Protein AF-A0A9D7AK01-F1 (afdb_monomer)

Nearest PDB structures (foldseek):
  7ya8-assembly1_A  TM=6.274E-01  e=3.536E-03  Shigella flexneri 5a str. M90T
  4nkh-assembly2_B  TM=5.832E-01  e=1.891E-03  Salmonella enterica subsp. enterica serovar Typhimurium str. 14028S
  4ow2-assembly1_A  TM=5.831E-01  e=3.893E-03  Yersinia enterocolitica subsp. enterocolitica WA-314
  6lol-assembly1_A  TM=5.266E-01  e=1.636E-03  Shigella flexneri 2002017
  7ya7-assembly2_B  TM=5.179E-01  e=3.211E-03  Shigella flexneri 5a str. M90T

Foldseek 3Di:
DVVVVCVCVVVVFDWDQDPVRAIEGCEEAACALHQDAADDANYEYLEEYACHNYAHAAHHQNYHHLEEYHCHNYAHAAHHQNYYHNEEYHCALYQHAAYHLPDEHNYEYHCHNYAHAAYHLPYEHLYEYACALYAHAAYHLQYEHNAEYACHNYAHAAYHLNYEHLYEYHCALYAHADYRQQDAHNFEYACHNYNHQEDHQNYHHQFAYHYPCPRHQQKFWDALFAPVRWIWMWGCHVNAIWIGTGTDTGHLVVVLVVLVVPDDDPRSVSNSVRNVVRVVVSCVSVVPD

Solvent-accessible surface area (backbone atoms only — not comparable to full-atom values): 13931 Å² total; per-residue (Å²): 91,71,71,56,57,48,50,35,61,77,68,69,52,64,67,47,77,46,96,88,62,33,35,40,28,68,47,63,47,82,44,55,62,36,93,55,49,62,71,54,60,47,34,34,30,49,19,33,38,33,39,29,52,13,68,29,46,61,66,41,56,58,35,36,27,48,19,33,42,36,40,33,61,25,61,32,44,58,65,38,63,62,41,41,34,49,20,31,41,38,38,38,58,17,65,31,43,58,66,34,62,69,38,47,32,52,20,31,40,35,38,31,55,17,63,31,43,57,64,33,62,67,34,42,30,49,22,35,41,36,36,35,52,16,61,30,44,56,62,34,59,63,34,41,31,51,24,33,41,36,38,33,58,22,61,31,42,56,65,38,68,61,42,41,32,47,26,32,43,37,39,37,55,15,63,29,46,58,68,39,51,64,33,43,28,51,19,29,40,34,45,31,67,35,60,47,39,54,73,42,50,53,58,40,48,58,16,29,72,42,68,58,58,92,59,23,73,46,40,30,66,42,70,62,41,46,94,80,49,36,53,39,36,22,36,56,34,70,96,38,61,34,35,32,46,64,65,38,51,40,39,62,68,59,48,48,52,56,37,57,76,77,40,63,69,74,54,27,52,45,45,46,50,50,49,52,50,16,45,54,52,38,31,63,76,68,71,60,130

Structure (mmCIF, N/CA/C/O backbone):
data_AF-A0A9D7AK01-F1
#
_entry.id   AF-A0A9D7AK01-F1
#
loop_
_atom_site.group_PDB
_atom_site.id
_atom_site.type_symbol
_atom_site.label_atom_id
_atom_site.label_alt_id
_atom_site.label_comp_id
_atom_site.label_asym_id
_atom_site.label_entity_id
_atom_site.label_seq_id
_atom_site.pdbx_PDB_ins_code
_atom_site.Cartn_x
_atom_site.Cartn_y
_atom_site.Cartn_z
_atom_site.occupancy
_atom_site.B_iso_or_equiv
_atom_site.auth_seq_id
_atom_site.auth_comp_id
_atom_site.auth_asym_id
_atom_site.auth_atom_id
_atom_site.pdbx_PDB_model_num
ATOM 1 N N . MET A 1 1 ? 17.150 -2.995 -33.601 1.00 71.75 1 MET A N 1
ATOM 2 C CA . MET A 1 1 ? 18.555 -2.573 -33.392 1.00 71.75 1 MET A CA 1
ATOM 3 C C . MET A 1 1 ? 18.916 -1.254 -34.090 1.00 71.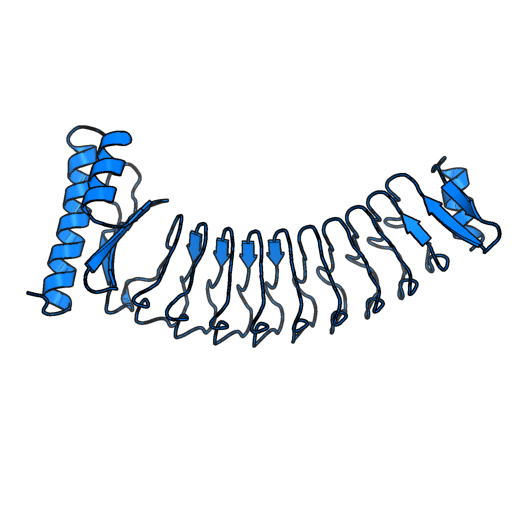75 1 MET A C 1
ATOM 5 O O . MET A 1 1 ? 19.028 -0.274 -33.376 1.00 71.75 1 MET A O 1
ATOM 9 N N . LYS A 1 2 ? 19.005 -1.148 -35.434 1.00 83.44 2 LYS A N 1
ATOM 10 C CA . LYS A 1 2 ? 19.438 0.110 -36.110 1.00 83.44 2 LYS A CA 1
ATOM 11 C C . LYS A 1 2 ? 18.681 1.375 -35.670 1.00 83.44 2 LYS A C 1
ATOM 13 O O . LYS A 1 2 ? 19.317 2.344 -35.292 1.00 83.44 2 LYS A O 1
ATOM 18 N N . LYS A 1 3 ? 17.340 1.341 -35.653 1.00 89.06 3 LYS A N 1
ATOM 19 C CA . LYS A 1 3 ? 16.511 2.483 -35.212 1.00 89.06 3 LYS A CA 1
ATOM 20 C C . LYS A 1 3 ? 16.801 2.922 -33.769 1.00 89.06 3 LYS A C 1
ATOM 22 O O . LYS A 1 3 ? 16.814 4.110 -33.494 1.00 89.06 3 LYS A O 1
ATOM 27 N N . PHE A 1 4 ? 17.043 1.964 -32.873 1.00 94.50 4 PHE A N 1
ATOM 28 C CA . PHE A 1 4 ? 17.330 2.236 -31.465 1.00 94.50 4 PHE A CA 1
ATOM 29 C C . PHE A 1 4 ? 18.692 2.916 -31.303 1.00 94.50 4 PHE A C 1
ATOM 31 O O . PHE A 1 4 ? 18.783 3.974 -30.699 1.00 94.50 4 PHE A O 1
ATOM 38 N N . THR A 1 5 ? 19.745 2.366 -31.914 1.00 93.31 5 THR A N 1
ATOM 39 C CA . THR A 1 5 ? 21.083 2.969 -31.845 1.00 93.31 5 THR A CA 1
ATOM 40 C C . THR A 1 5 ? 21.128 4.346 -32.512 1.00 93.31 5 THR A C 1
ATOM 42 O O . THR A 1 5 ? 21.751 5.254 -31.972 1.00 93.31 5 THR A O 1
ATOM 45 N N . SER A 1 6 ? 20.430 4.535 -33.641 1.00 94.75 6 SER A N 1
ATOM 46 C CA . SER A 1 6 ? 20.268 5.858 -34.260 1.00 94.75 6 SER A CA 1
ATOM 47 C C . SER A 1 6 ? 19.636 6.857 -33.294 1.00 94.75 6 SER A C 1
ATOM 49 O O . SER A 1 6 ? 20.183 7.939 -33.129 1.00 94.75 6 SER A O 1
ATOM 51 N N . TYR A 1 7 ? 18.565 6.470 -32.590 1.00 96.12 7 TYR A N 1
ATOM 52 C CA . TYR A 1 7 ? 17.934 7.323 -31.583 1.00 96.12 7 TYR A CA 1
ATOM 53 C C . TYR A 1 7 ? 18.913 7.747 -30.481 1.00 96.12 7 TYR A C 1
ATOM 55 O O . TYR A 1 7 ? 18.960 8.926 -30.135 1.00 96.12 7 TYR A O 1
ATOM 63 N N . LEU A 1 8 ? 19.721 6.811 -29.963 1.00 96.94 8 LEU A N 1
ATOM 64 C CA . LEU A 1 8 ? 20.724 7.128 -28.942 1.00 96.94 8 LEU A CA 1
ATOM 65 C C . LEU A 1 8 ? 21.733 8.171 -29.440 1.00 96.94 8 LEU A C 1
ATOM 67 O O . LEU A 1 8 ? 22.008 9.142 -28.741 1.00 96.94 8 LEU A O 1
ATOM 71 N N . ILE A 1 9 ? 22.257 7.992 -30.656 1.00 96.31 9 ILE A N 1
ATOM 72 C CA . ILE A 1 9 ? 23.250 8.896 -31.255 1.00 96.31 9 ILE A CA 1
ATOM 73 C C . ILE A 1 9 ? 22.638 10.271 -31.551 1.00 96.31 9 ILE A C 1
ATOM 75 O O . ILE A 1 9 ? 23.227 11.292 -31.203 1.00 96.31 9 ILE A O 1
ATOM 79 N N . GLU A 1 10 ? 21.459 10.306 -32.174 1.00 96.44 10 GLU A N 1
ATOM 80 C CA . GLU A 1 10 ? 20.768 11.539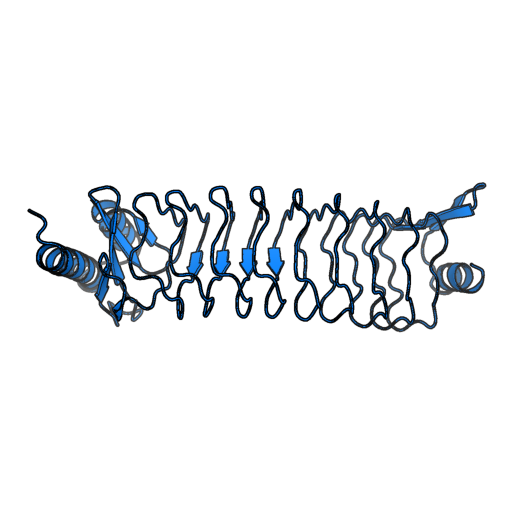 -32.577 1.00 96.44 10 GLU A CA 1
ATOM 81 C C . GLU A 1 10 ? 20.396 12.421 -31.381 1.00 96.44 10 GLU A C 1
ATOM 83 O O . GLU A 1 10 ? 20.419 13.645 -31.493 1.00 96.44 10 GLU A O 1
ATOM 88 N N . ASN A 1 11 ? 20.105 11.811 -30.230 1.00 96.50 11 ASN A N 1
ATOM 89 C CA . ASN A 1 11 ? 19.752 12.521 -29.000 1.00 96.50 11 ASN A CA 1
ATOM 90 C C . ASN A 1 11 ? 20.943 12.715 -28.048 1.00 96.50 11 ASN A C 1
ATOM 92 O O . ASN A 1 11 ? 20.752 13.170 -26.922 1.00 96.50 11 ASN A O 1
ATOM 96 N N . GLY A 1 12 ? 22.168 12.377 -28.471 1.00 96.38 12 GLY A N 1
ATOM 97 C CA . GLY A 1 12 ? 23.372 12.555 -27.653 1.00 96.38 12 GLY A CA 1
ATOM 98 C C . GLY A 1 12 ? 23.354 11.753 -26.348 1.00 96.38 12 GLY A C 1
ATOM 99 O O . GLY A 1 12 ? 23.932 12.187 -25.354 1.00 96.38 12 GLY A O 1
ATOM 100 N N . ILE A 1 13 ? 22.673 10.605 -26.336 1.00 97.44 13 ILE A N 1
ATOM 101 C CA . ILE A 1 13 ? 22.559 9.745 -25.158 1.00 97.44 13 ILE A CA 1
ATOM 102 C C . ILE A 1 13 ? 23.877 8.991 -24.987 1.00 97.44 13 ILE A C 1
ATOM 104 O O . ILE A 1 13 ? 24.314 8.278 -25.892 1.00 97.44 13 ILE A O 1
ATOM 108 N N . GLU A 1 14 ? 24.511 9.134 -23.826 1.00 96.94 14 GLU A N 1
ATOM 109 C CA . GLU A 1 14 ? 25.746 8.423 -23.498 1.00 96.94 14 GLU A CA 1
ATOM 110 C C . GLU A 1 14 ? 25.487 6.911 -23.415 1.00 96.94 14 GLU A C 1
ATOM 112 O O . GLU A 1 14 ? 24.641 6.449 -22.646 1.00 96.94 14 GLU A O 1
ATOM 117 N N . HIS A 1 15 ? 26.204 6.133 -24.231 1.00 97.31 15 HIS A N 1
ATOM 118 C CA . HIS A 1 15 ? 26.036 4.685 -24.291 1.00 97.31 15 HIS A CA 1
ATOM 119 C C . HIS A 1 15 ? 27.311 3.955 -24.723 1.00 97.31 15 HIS A C 1
ATOM 121 O O . HIS A 1 15 ? 28.173 4.510 -25.406 1.00 97.31 15 HIS A O 1
ATOM 127 N N . ILE A 1 16 ? 27.396 2.676 -24.362 1.00 97.38 16 ILE A N 1
ATOM 128 C CA . ILE A 1 16 ? 28.444 1.741 -24.778 1.00 97.38 16 ILE A CA 1
ATOM 129 C C . ILE A 1 16 ? 27.781 0.588 -25.528 1.00 97.38 16 ILE A C 1
ATOM 131 O O . ILE A 1 16 ? 26.787 0.031 -25.064 1.00 97.38 16 ILE A O 1
ATOM 135 N N . ILE A 1 17 ? 28.342 0.223 -26.682 1.00 95.56 17 ILE A N 1
ATOM 136 C CA . ILE A 1 17 ? 27.979 -0.994 -27.414 1.00 95.56 17 ILE A CA 1
ATOM 137 C C . ILE A 1 17 ? 29.143 -1.970 -27.27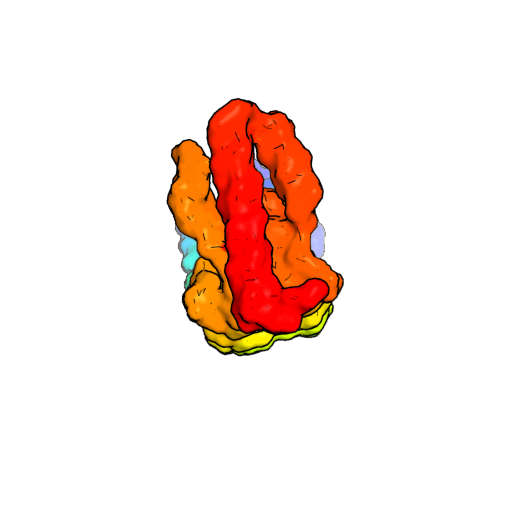3 1.00 95.56 17 ILE A C 1
ATOM 139 O O . ILE A 1 17 ? 30.240 -1.722 -27.782 1.00 95.56 17 ILE A O 1
ATOM 143 N N . ASN A 1 18 ? 28.910 -3.068 -26.566 1.00 94.81 18 ASN A N 1
ATOM 144 C CA . ASN A 1 18 ? 29.920 -4.090 -26.333 1.00 94.81 18 ASN A CA 1
ATOM 145 C C . ASN A 1 18 ? 30.079 -5.013 -27.547 1.00 94.81 18 ASN A C 1
ATOM 147 O O . ASN A 1 18 ? 29.230 -5.081 -28.437 1.00 94.81 18 ASN A O 1
ATOM 151 N N . LYS A 1 19 ? 31.186 -5.766 -27.581 1.00 94.00 19 LYS A N 1
ATOM 152 C CA . LYS A 1 19 ? 31.474 -6.713 -28.675 1.00 94.00 19 LYS A CA 1
ATOM 153 C C . LYS A 1 19 ? 30.444 -7.839 -28.791 1.00 94.00 19 LYS A C 1
ATOM 155 O O . LYS A 1 19 ? 30.276 -8.379 -29.878 1.00 94.00 19 LYS A O 1
ATOM 160 N N . ASP A 1 20 ? 29.789 -8.188 -27.688 1.00 91.94 20 ASP A N 1
ATOM 161 C CA . ASP A 1 20 ? 28.708 -9.177 -27.637 1.00 91.94 20 ASP A CA 1
ATOM 162 C C . ASP A 1 20 ? 27.344 -8.605 -28.070 1.00 91.94 20 ASP A C 1
ATOM 164 O O . ASP A 1 20 ? 26.355 -9.331 -28.105 1.00 91.94 20 ASP A O 1
ATOM 168 N N . GLY A 1 21 ? 27.288 -7.317 -28.426 1.00 90.31 21 GLY A N 1
ATOM 169 C CA . GLY A 1 21 ? 26.075 -6.625 -28.846 1.00 90.31 21 GLY A CA 1
ATOM 170 C C . GLY A 1 21 ? 25.239 -6.053 -27.701 1.00 90.31 21 GLY A C 1
ATOM 171 O O . GLY A 1 21 ? 24.257 -5.369 -27.992 1.00 90.31 21 GLY A O 1
ATOM 172 N N . SER A 1 22 ? 25.616 -6.272 -26.434 1.00 93.56 22 SER A N 1
ATOM 173 C CA . SER A 1 22 ? 24.937 -5.638 -25.297 1.00 93.56 22 SER A CA 1
ATOM 174 C C . SER A 1 22 ? 25.108 -4.119 -25.336 1.00 93.56 22 SER A C 1
ATOM 176 O O . SER A 1 22 ? 26.155 -3.598 -25.744 1.00 93.56 22 SER A O 1
ATOM 178 N N . ILE A 1 23 ? 24.058 -3.403 -24.930 1.00 96.06 23 ILE A N 1
ATOM 179 C CA . ILE A 1 23 ? 24.030 -1.939 -24.932 1.00 96.06 23 ILE A CA 1
ATOM 180 C C . ILE A 1 23 ? 23.848 -1.453 -23.502 1.00 96.06 23 ILE A C 1
ATOM 182 O O . ILE A 1 23 ? 22.905 -1.847 -22.820 1.00 96.06 23 ILE A O 1
ATOM 186 N N . GLN A 1 24 ? 24.745 -0.576 -23.065 1.00 97.62 24 GLN A N 1
ATOM 187 C CA . GLN A 1 24 ? 24.708 0.038 -21.742 1.00 97.62 24 GLN A CA 1
ATOM 188 C C . GLN A 1 24 ? 24.463 1.535 -21.886 1.00 97.62 24 GLN A C 1
ATOM 190 O O . GLN A 1 24 ? 25.223 2.212 -22.574 1.00 97.62 24 GLN A O 1
ATOM 195 N N . VAL A 1 25 ? 23.426 2.046 -21.231 1.00 98.12 25 VAL A N 1
ATOM 196 C CA . VAL A 1 25 ? 23.153 3.480 -21.073 1.00 98.12 25 VAL A CA 1
ATOM 197 C C . VAL A 1 25 ? 23.450 3.839 -19.620 1.00 98.12 25 VAL A C 1
ATOM 199 O O . VAL A 1 25 ? 22.839 3.274 -18.719 1.00 98.12 25 VAL A O 1
ATOM 202 N N . SER A 1 26 ? 24.402 4.742 -19.374 1.00 95.31 26 SER A N 1
ATOM 203 C CA . SER A 1 26 ? 24.846 5.110 -18.015 1.00 95.31 26 SER A CA 1
ATOM 204 C C . SER A 1 26 ? 23.758 5.849 -17.225 1.00 95.31 26 SER A C 1
ATOM 206 O O . SER A 1 26 ? 23.586 5.624 -16.028 1.00 95.31 26 SER A O 1
ATOM 208 N N . GLY A 1 27 ? 23.020 6.728 -17.905 1.00 96.94 27 GLY A N 1
ATOM 209 C CA . GLY A 1 27 ? 21.966 7.562 -17.335 1.00 96.94 27 GLY A CA 1
ATOM 210 C C . GLY A 1 27 ? 20.553 7.012 -17.533 1.00 96.94 27 GLY A C 1
ATOM 211 O O . GLY A 1 27 ? 20.336 5.818 -17.734 1.00 96.94 27 GLY A O 1
ATOM 212 N N . SER A 1 28 ? 19.574 7.915 -17.463 1.00 98.38 28 SER A N 1
ATOM 213 C CA . SER A 1 28 ? 18.177 7.595 -17.779 1.00 98.38 28 SER A CA 1
ATOM 214 C C . SER A 1 28 ? 17.939 7.625 -19.289 1.00 98.38 28 SER A C 1
ATOM 216 O O . SER A 1 28 ? 18.548 8.421 -20.002 1.00 98.38 28 SER A O 1
ATOM 218 N N . LEU A 1 29 ? 17.027 6.780 -19.763 1.00 98.50 29 LEU A N 1
ATOM 219 C CA . LEU A 1 29 ? 16.646 6.645 -21.162 1.00 98.50 29 LEU A CA 1
ATOM 220 C C . LEU A 1 29 ? 15.149 6.948 -21.318 1.00 98.50 29 LEU A C 1
ATOM 222 O O . LEU A 1 29 ? 14.304 6.148 -20.923 1.00 98.50 29 LEU A O 1
ATOM 226 N N . ASP A 1 30 ? 14.827 8.101 -21.906 1.00 98.25 30 ASP A N 1
ATOM 227 C CA . ASP A 1 30 ? 13.453 8.466 -22.271 1.00 98.25 30 ASP A CA 1
ATOM 228 C C . ASP A 1 30 ? 13.179 8.036 -23.721 1.00 98.25 30 ASP A C 1
ATOM 230 O O . ASP A 1 30 ? 13.801 8.558 -24.651 1.00 98.25 30 ASP A O 1
ATOM 234 N N . LEU A 1 31 ? 12.282 7.062 -23.913 1.00 98.00 31 LEU A N 1
ATOM 235 C CA . LEU A 1 31 ? 11.761 6.624 -25.216 1.00 98.00 31 LEU A CA 1
ATOM 236 C C . LEU A 1 31 ? 10.267 6.938 -25.371 1.00 98.00 31 LEU A C 1
ATOM 238 O O . LEU A 1 31 ? 9.625 6.425 -26.296 1.00 98.00 31 LEU A O 1
ATOM 242 N N . ARG A 1 32 ? 9.694 7.748 -24.481 1.00 97.94 32 ARG A N 1
ATOM 243 C CA . ARG A 1 32 ? 8.261 8.022 -24.426 1.00 97.94 32 ARG A CA 1
ATOM 244 C C . ARG A 1 32 ? 7.742 8.565 -25.754 1.00 97.94 32 ARG A C 1
ATOM 246 O O . ARG A 1 32 ? 8.296 9.500 -26.329 1.00 97.94 32 ARG A O 1
ATOM 253 N N . GLY A 1 33 ? 6.654 7.976 -26.243 1.00 96.19 33 GLY A N 1
ATOM 254 C CA . GLY A 1 33 ? 5.996 8.371 -27.494 1.00 96.19 33 GLY A CA 1
ATOM 255 C C . GLY A 1 33 ? 6.829 8.154 -28.766 1.00 96.19 33 GLY A C 1
ATOM 256 O O . GLY A 1 33 ? 6.416 8.567 -29.853 1.00 96.19 33 GLY A O 1
ATOM 257 N N . THR A 1 34 ? 8.001 7.521 -28.668 1.00 96.19 34 THR A N 1
ATOM 258 C CA . THR A 1 34 ? 8.816 7.204 -29.843 1.00 96.19 34 THR A CA 1
ATOM 259 C C . THR A 1 34 ? 8.188 6.075 -30.663 1.00 96.19 34 THR A C 1
ATOM 261 O O . THR A 1 34 ? 7.375 5.284 -30.190 1.00 96.19 34 THR A O 1
ATOM 264 N N . GLN A 1 35 ? 8.622 5.952 -31.919 1.00 93.75 35 GLN A N 1
ATOM 265 C CA . GLN A 1 35 ? 8.208 4.870 -32.822 1.00 93.75 35 GLN A CA 1
ATOM 266 C C . GLN A 1 35 ? 9.030 3.580 -32.624 1.00 93.75 35 GLN A C 1
ATOM 268 O O . GLN A 1 35 ? 9.120 2.743 -33.528 1.00 93.75 35 GLN A O 1
ATOM 273 N N . ILE A 1 36 ? 9.703 3.440 -31.477 1.00 93.44 36 ILE A N 1
ATOM 274 C CA . ILE A 1 36 ? 10.456 2.236 -31.128 1.00 93.44 36 ILE A CA 1
ATOM 275 C C . ILE A 1 36 ? 9.458 1.143 -30.753 1.00 93.44 36 ILE A C 1
ATOM 277 O O . ILE A 1 36 ? 8.563 1.341 -29.938 1.00 93.44 36 ILE A O 1
ATOM 281 N N . THR A 1 37 ? 9.617 -0.021 -31.377 1.00 93.81 37 THR A N 1
ATOM 282 C CA . THR A 1 37 ? 8.728 -1.175 -31.185 1.00 93.81 37 THR A CA 1
ATOM 283 C C . THR A 1 37 ? 9.426 -2.354 -30.511 1.00 93.81 37 THR A C 1
ATOM 285 O O . THR A 1 37 ? 8.762 -3.289 -30.084 1.00 93.81 37 THR A O 1
ATOM 288 N N . VAL A 1 38 ? 10.762 -2.338 -30.456 1.00 94.75 38 VAL A N 1
ATOM 289 C CA . VAL A 1 38 ? 11.602 -3.421 -29.925 1.00 94.75 38 VAL A CA 1
ATOM 290 C C . VAL A 1 38 ? 12.855 -2.809 -29.301 1.00 94.75 38 VAL A C 1
ATOM 292 O O . VAL A 1 38 ? 13.545 -2.016 -29.955 1.00 94.75 38 VAL A O 1
ATOM 295 N N . LEU A 1 39 ? 13.156 -3.203 -28.064 1.00 96.25 39 LEU A N 1
ATOM 296 C CA . LEU A 1 39 ? 14.432 -2.924 -27.404 1.00 96.25 39 LEU A CA 1
ATOM 297 C C . LEU A 1 39 ? 15.478 -3.972 -27.816 1.00 96.25 39 LEU A C 1
ATOM 299 O O . LEU A 1 39 ? 15.113 -5.099 -28.138 1.00 96.25 39 LEU A O 1
ATOM 303 N N . PRO A 1 40 ? 16.771 -3.618 -27.867 1.00 93.75 40 PRO A N 1
ATOM 304 C CA . PRO A 1 40 ? 17.827 -4.596 -28.107 1.00 93.75 40 PRO A CA 1
ATOM 305 C C . PRO A 1 40 ? 17.944 -5.588 -26.943 1.00 93.75 40 PRO A C 1
ATOM 307 O O . PRO A 1 40 ? 17.723 -5.223 -25.788 1.00 93.75 40 PRO A O 1
ATOM 310 N N . ASP A 1 41 ? 18.351 -6.818 -27.253 1.00 91.75 41 ASP A N 1
ATOM 311 C CA . ASP A 1 41 ? 18.679 -7.821 -26.240 1.00 91.75 41 ASP A CA 1
ATOM 312 C C . ASP A 1 41 ? 19.817 -7.324 -25.337 1.00 91.75 41 ASP A C 1
ATOM 314 O O . ASP A 1 41 ? 20.721 -6.615 -25.790 1.00 91.75 41 ASP A O 1
ATOM 318 N N . ASN A 1 42 ? 19.788 -7.716 -24.060 1.00 88.88 42 ASN A N 1
ATOM 319 C CA . ASN A 1 42 ? 20.790 -7.338 -23.054 1.00 88.88 42 ASN A CA 1
ATOM 320 C C . ASN A 1 42 ? 20.989 -5.813 -22.922 1.00 88.88 42 ASN A C 1
ATOM 322 O O . ASN A 1 42 ? 22.115 -5.330 -22.766 1.00 88.88 42 ASN A O 1
ATOM 326 N N . LEU A 1 43 ? 19.899 -5.043 -23.012 1.00 95.25 43 LEU A N 1
ATOM 327 C CA . LEU A 1 43 ? 19.902 -3.620 -22.684 1.00 95.25 43 LEU A CA 1
ATOM 328 C C . LEU A 1 43 ? 20.039 -3.426 -21.169 1.00 95.25 43 LEU A C 1
ATOM 330 O O . LEU A 1 43 ? 19.244 -3.952 -20.391 1.00 95.25 43 LEU A O 1
ATOM 334 N N . SER A 1 44 ? 21.003 -2.605 -20.764 1.00 96.62 44 SER A N 1
ATOM 335 C CA . SER A 1 44 ? 21.151 -2.132 -19.390 1.00 96.62 44 SER A CA 1
ATOM 336 C C . SER A 1 44 ? 21.025 -0.612 -19.349 1.00 96.62 44 SER A C 1
ATOM 338 O O . SER A 1 44 ? 21.690 0.091 -20.113 1.00 96.62 44 SER A O 1
ATOM 340 N N . VAL A 1 45 ? 20.162 -0.106 -18.469 1.00 98.19 45 VAL A N 1
ATOM 341 C CA . VAL A 1 45 ? 19.952 1.327 -18.233 1.00 98.19 45 VAL A CA 1
ATOM 342 C C . VAL A 1 45 ? 20.293 1.617 -16.776 1.00 98.19 45 VAL A C 1
ATOM 344 O O . VAL A 1 45 ? 19.616 1.136 -15.873 1.00 98.19 45 VAL A O 1
ATOM 347 N N . GLY A 1 46 ? 21.351 2.388 -16.530 1.00 97.38 46 GLY A N 1
ATOM 348 C CA . GLY A 1 46 ? 21.802 2.724 -15.177 1.00 97.38 46 GLY A CA 1
ATOM 349 C C . GLY A 1 46 ? 20.822 3.630 -14.429 1.00 97.38 46 GLY A C 1
ATOM 350 O O . GLY A 1 46 ? 20.686 3.522 -13.213 1.00 97.38 46 GLY A O 1
ATOM 351 N N . GLY A 1 47 ? 20.105 4.494 -15.153 1.00 98.12 47 GLY A N 1
ATOM 352 C CA . GLY A 1 47 ? 19.031 5.335 -14.629 1.00 98.12 47 GLY A CA 1
ATOM 353 C C . GLY A 1 47 ? 17.634 4.750 -14.849 1.00 98.12 47 GLY A C 1
ATOM 354 O O . GLY A 1 47 ? 17.434 3.539 -14.862 1.00 98.12 47 GLY A O 1
ATOM 355 N N . SER A 1 48 ? 16.645 5.631 -15.005 1.00 98.69 48 SER A N 1
ATOM 356 C CA . SER A 1 48 ? 15.259 5.233 -15.286 1.00 98.69 48 SER A CA 1
ATOM 357 C C . SER A 1 48 ? 15.033 4.987 -16.778 1.00 98.69 48 SER A C 1
ATOM 359 O O . SER A 1 48 ? 15.652 5.650 -17.608 1.00 98.69 48 SER A O 1
ATOM 361 N N . LEU A 1 49 ? 14.117 4.084 -17.120 1.00 98.69 49 LEU A N 1
ATOM 362 C CA . LEU A 1 49 ? 13.698 3.790 -18.490 1.00 98.69 49 LEU A CA 1
ATOM 363 C C . LEU A 1 49 ? 12.216 4.138 -18.667 1.00 98.69 49 LEU A C 1
ATOM 365 O O . LEU A 1 49 ? 11.356 3.538 -18.023 1.00 98.69 49 LEU A O 1
ATOM 369 N N . ASP A 1 50 ? 11.919 5.094 -19.545 1.00 98.75 50 ASP A N 1
ATOM 370 C CA . ASP A 1 50 ? 10.548 5.503 -19.861 1.00 98.75 50 ASP A CA 1
ATOM 371 C C . ASP A 1 50 ? 10.125 4.979 -21.237 1.00 98.75 50 ASP A C 1
ATOM 373 O O . ASP A 1 50 ? 10.657 5.406 -22.262 1.00 98.75 50 ASP A O 1
ATOM 377 N N . LEU A 1 51 ? 9.175 4.039 -21.259 1.00 98.50 51 LEU A N 1
ATOM 378 C CA . LEU A 1 51 ? 8.617 3.444 -22.478 1.00 98.50 51 LEU A CA 1
ATOM 379 C C . LEU A 1 51 ? 7.175 3.888 -22.737 1.00 98.50 51 LEU A C 1
ATOM 381 O O . LEU A 1 51 ? 6.509 3.318 -23.610 1.00 98.50 51 LEU A O 1
ATOM 385 N N . ARG A 1 52 ? 6.662 4.879 -21.999 1.00 98.44 52 ARG A N 1
ATOM 386 C CA . ARG A 1 52 ? 5.242 5.236 -22.053 1.00 98.44 52 ARG A CA 1
ATOM 387 C C . ARG A 1 52 ? 4.810 5.646 -23.454 1.00 98.44 52 ARG A C 1
ATOM 389 O O . ARG A 1 52 ? 5.494 6.401 -24.145 1.00 98.44 52 ARG A O 1
ATOM 396 N N . GLY A 1 53 ? 3.655 5.152 -23.889 1.00 95.75 53 GLY A N 1
ATOM 397 C CA . GLY A 1 53 ? 3.108 5.452 -25.218 1.00 95.75 53 GLY A CA 1
ATOM 398 C C . GLY A 1 53 ? 3.964 4.967 -26.398 1.00 95.75 53 GLY A C 1
ATOM 399 O O . GLY A 1 53 ? 3.809 5.478 -27.506 1.00 95.75 53 GLY A O 1
ATOM 400 N N . THR A 1 54 ? 4.882 4.022 -26.179 1.00 96.94 54 THR A N 1
ATOM 401 C CA . THR A 1 54 ? 5.548 3.291 -27.268 1.00 96.94 54 THR A CA 1
ATOM 402 C C . THR A 1 54 ? 4.703 2.097 -27.717 1.00 96.94 54 THR A C 1
ATOM 404 O O . THR A 1 54 ? 3.834 1.612 -26.994 1.00 96.94 54 THR A O 1
ATOM 407 N N . GLN A 1 55 ? 5.001 1.560 -28.903 1.00 95.19 55 GLN A N 1
ATOM 408 C CA . GLN A 1 55 ? 4.350 0.352 -29.429 1.00 95.19 55 GLN A CA 1
ATOM 409 C C . GLN A 1 55 ? 5.085 -0.940 -29.020 1.00 95.19 55 GLN A C 1
ATOM 411 O O . GLN A 1 55 ? 5.018 -1.945 -29.731 1.00 95.19 55 GLN A O 1
ATOM 416 N N . ILE A 1 56 ? 5.835 -0.910 -27.915 1.00 95.56 56 ILE A N 1
ATOM 417 C CA . ILE A 1 56 ? 6.526 -2.086 -27.383 1.00 95.56 56 ILE A CA 1
ATOM 418 C C . ILE A 1 56 ? 5.490 -3.077 -26.843 1.00 95.56 56 ILE A C 1
ATOM 420 O O . ILE A 1 56 ? 4.540 -2.704 -26.154 1.00 95.56 56 ILE A O 1
ATOM 424 N N . THR A 1 57 ? 5.696 -4.348 -27.182 1.00 95.62 57 THR A N 1
ATOM 425 C CA . THR A 1 57 ? 4.854 -5.483 -26.771 1.00 95.62 57 THR A CA 1
ATOM 426 C C . THR A 1 57 ? 5.601 -6.480 -25.885 1.00 95.62 57 THR A C 1
ATOM 428 O O . THR A 1 57 ? 4.968 -7.221 -25.142 1.00 95.62 57 THR A O 1
ATOM 431 N N . VAL A 1 58 ? 6.938 -6.490 -25.940 1.00 95.50 58 VAL A N 1
ATOM 432 C CA . VAL A 1 58 ? 7.808 -7.420 -25.207 1.00 95.50 58 VAL A CA 1
ATOM 433 C C . VAL A 1 58 ? 9.068 -6.683 -24.751 1.00 95.50 58 VAL A C 1
ATOM 435 O O . VAL A 1 58 ? 9.644 -5.902 -25.515 1.00 95.50 58 VAL A O 1
ATOM 438 N N . LEU A 1 59 ? 9.494 -6.935 -23.512 1.00 96.75 59 LEU A N 1
ATOM 439 C CA . LEU A 1 59 ? 10.795 -6.515 -22.986 1.00 96.75 59 LEU A CA 1
ATOM 440 C C . LEU A 1 59 ? 11.818 -7.647 -23.170 1.00 96.75 59 LEU A C 1
ATOM 442 O O . LEU A 1 59 ? 11.430 -8.810 -23.104 1.00 96.75 59 LEU A O 1
ATOM 446 N N . PRO A 1 60 ? 13.107 -7.339 -23.378 1.00 94.00 60 PRO A N 1
ATOM 447 C CA . PRO A 1 60 ? 14.135 -8.365 -23.506 1.00 94.00 60 PRO A CA 1
ATOM 448 C C . PRO A 1 60 ? 14.374 -9.076 -22.165 1.00 94.00 60 PRO A C 1
ATOM 450 O O . PRO A 1 60 ? 14.356 -8.431 -21.116 1.00 94.00 60 PRO A O 1
ATOM 453 N N . ASP A 1 61 ? 14.665 -10.381 -22.212 1.00 90.69 61 ASP A N 1
ATOM 454 C CA . ASP A 1 61 ? 14.746 -11.265 -21.033 1.00 90.69 61 ASP A CA 1
ATOM 455 C C . ASP A 1 61 ? 15.696 -10.771 -19.930 1.00 90.69 61 ASP A C 1
ATOM 457 O O . ASP A 1 61 ? 15.417 -10.930 -18.745 1.00 90.69 61 ASP A O 1
ATOM 461 N N . ASN A 1 62 ? 16.806 -10.139 -20.319 1.00 87.19 62 ASN A N 1
ATOM 462 C CA . ASN A 1 62 ? 17.847 -9.652 -19.408 1.00 87.19 62 ASN A CA 1
ATOM 463 C C . ASN A 1 62 ? 17.830 -8.121 -19.256 1.00 87.19 62 ASN A C 1
ATOM 465 O O . ASN A 1 62 ? 18.885 -7.502 -19.091 1.00 87.19 62 ASN A O 1
ATOM 469 N N . LEU A 1 63 ? 16.661 -7.483 -19.382 1.00 93.62 63 LEU A N 1
ATOM 470 C CA . LEU A 1 63 ? 16.533 -6.045 -19.152 1.00 93.62 63 LEU A CA 1
ATOM 471 C C . LEU A 1 63 ? 16.878 -5.706 -17.696 1.00 93.62 63 LEU A C 1
ATOM 473 O O . LEU A 1 63 ? 16.238 -6.187 -16.762 1.00 93.62 63 LEU A O 1
ATOM 477 N N . SER A 1 64 ? 17.847 -4.811 -17.514 1.00 92.50 64 SER A N 1
ATOM 478 C CA . SER A 1 64 ? 18.218 -4.280 -16.202 1.00 92.50 64 SER A CA 1
ATOM 479 C C . SER A 1 64 ? 18.032 -2.767 -16.173 1.00 92.50 64 SER A C 1
ATOM 481 O O . SER A 1 64 ? 18.581 -2.059 -17.024 1.00 92.50 64 SER A O 1
ATOM 483 N N . VAL A 1 65 ? 17.259 -2.276 -15.201 1.00 96.69 65 VAL A N 1
ATOM 484 C CA . VAL A 1 65 ? 16.999 -0.845 -14.994 1.00 96.69 65 VAL A CA 1
ATOM 485 C C . VAL A 1 65 ? 17.402 -0.475 -13.568 1.00 96.69 65 VAL A C 1
ATOM 487 O O . VAL A 1 65 ? 16.790 -0.928 -12.602 1.00 96.69 65 VAL A O 1
ATOM 490 N N . GLY A 1 66 ? 18.443 0.344 -13.423 1.00 96.50 66 GLY A N 1
ATOM 491 C CA . GLY A 1 66 ? 18.935 0.782 -12.113 1.00 96.50 66 GLY A CA 1
ATOM 492 C C . GLY A 1 66 ? 17.985 1.758 -11.412 1.00 96.50 66 GLY A C 1
ATOM 493 O O . GLY A 1 66 ? 17.911 1.776 -10.186 1.00 96.50 66 GLY A O 1
ATOM 494 N N . GLY A 1 67 ? 17.231 2.544 -12.185 1.00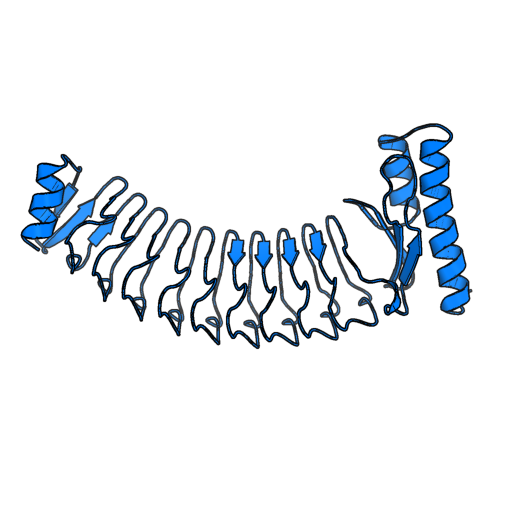 97.75 67 GLY A N 1
ATOM 495 C CA . GLY A 1 67 ? 16.191 3.452 -11.705 1.00 97.75 67 GLY A CA 1
ATOM 496 C C . GLY A 1 67 ? 14.780 2.881 -11.845 1.00 97.75 67 GLY A C 1
ATOM 497 O O . GLY A 1 67 ? 14.545 1.693 -11.645 1.00 97.75 67 GLY A O 1
ATOM 498 N N . SER A 1 68 ? 13.821 3.749 -12.174 1.00 98.56 68 SER A N 1
ATOM 499 C CA . SER A 1 68 ? 12.417 3.360 -12.357 1.00 98.56 68 SER A CA 1
ATOM 500 C C . SER A 1 68 ? 12.119 2.919 -13.792 1.00 98.56 68 SER A C 1
ATOM 502 O O . SER A 1 68 ? 12.731 3.427 -14.732 1.00 98.56 68 SER A O 1
ATOM 504 N N . LEU A 1 69 ? 11.147 2.025 -13.967 1.00 98.56 69 LEU A N 1
ATOM 505 C CA . LEU A 1 69 ? 10.671 1.551 -15.267 1.00 98.56 69 LEU A CA 1
ATOM 506 C C . LEU A 1 69 ? 9.205 1.955 -15.477 1.00 98.56 69 LEU A C 1
ATOM 508 O O . LEU A 1 69 ? 8.338 1.554 -14.700 1.00 98.56 69 LEU A O 1
ATOM 512 N N . TYR A 1 70 ? 8.940 2.725 -16.533 1.00 98.75 70 TYR A N 1
ATOM 513 C CA . TYR A 1 70 ? 7.606 3.228 -16.877 1.00 98.75 70 TYR A CA 1
ATOM 514 C C . TYR A 1 70 ? 7.054 2.510 -18.111 1.00 98.75 70 TYR A C 1
ATOM 516 O O . TYR A 1 70 ? 7.605 2.664 -19.205 1.00 98.75 70 TYR A O 1
ATOM 524 N N . LEU A 1 71 ? 5.988 1.719 -17.942 1.00 98.31 71 LEU A N 1
ATOM 525 C CA . LEU A 1 71 ? 5.367 0.908 -19.002 1.00 98.31 71 LEU A CA 1
ATOM 526 C C . LEU A 1 71 ? 3.924 1.324 -19.318 1.00 98.31 71 LEU A C 1
ATOM 528 O O . LEU A 1 71 ? 3.260 0.674 -20.131 1.00 98.31 71 LEU A O 1
ATOM 532 N N . GLU A 1 72 ? 3.414 2.393 -18.712 1.00 97.50 72 GLU A N 1
ATOM 533 C CA . GLU A 1 72 ? 2.030 2.826 -18.901 1.00 97.50 72 GLU A CA 1
ATOM 534 C C . GLU A 1 72 ? 1.740 3.161 -20.374 1.00 97.50 72 GLU A C 1
ATOM 536 O O . GLU A 1 72 ? 2.506 3.844 -21.061 1.00 97.50 72 GLU A O 1
ATOM 541 N N . GLY A 1 73 ? 0.606 2.679 -20.882 1.00 94.56 73 GLY A N 1
ATOM 542 C CA . GLY A 1 73 ? 0.216 2.888 -22.280 1.00 94.56 73 GLY A CA 1
ATOM 543 C C . GLY A 1 73 ? 1.044 2.106 -23.308 1.00 94.56 73 GLY A C 1
ATOM 544 O O . GLY A 1 73 ? 0.911 2.370 -24.502 1.00 94.56 73 GLY A O 1
ATOM 545 N N . THR A 1 74 ? 1.882 1.157 -22.879 1.00 96.50 74 THR A N 1
ATOM 546 C CA . THR A 1 74 ? 2.469 0.140 -23.771 1.00 96.50 74 THR A CA 1
ATOM 547 C C . THR A 1 74 ? 1.483 -1.007 -24.023 1.00 96.50 74 THR A C 1
ATOM 549 O O . THR A 1 74 ? 0.437 -1.101 -23.381 1.00 96.50 74 THR A O 1
ATOM 552 N N . GLN A 1 75 ? 1.810 -1.898 -24.963 1.00 94.25 75 GLN A N 1
ATOM 553 C CA . GLN A 1 75 ? 1.019 -3.099 -25.273 1.00 94.25 75 GLN A CA 1
ATOM 554 C C . GLN A 1 75 ? 1.623 -4.360 -24.632 1.00 94.25 75 GLN A C 1
ATOM 556 O O . GLN A 1 75 ? 1.456 -5.466 -25.144 1.00 94.25 75 GLN A O 1
ATOM 561 N N . ILE A 1 76 ? 2.381 -4.192 -23.544 1.00 95.06 76 ILE A N 1
ATOM 562 C CA . ILE A 1 76 ? 3.022 -5.291 -22.823 1.00 95.06 76 ILE A CA 1
ATOM 563 C C . ILE A 1 76 ? 1.966 -6.098 -22.065 1.00 95.06 76 ILE A C 1
ATOM 565 O O . ILE A 1 76 ? 1.111 -5.544 -21.370 1.00 95.06 76 ILE A O 1
ATOM 569 N N . THR A 1 77 ? 2.062 -7.421 -22.188 1.00 94.75 77 THR A N 1
ATOM 570 C CA . THR A 1 77 ? 1.185 -8.378 -21.497 1.00 94.75 77 THR A CA 1
ATOM 571 C C . THR A 1 77 ? 1.930 -9.275 -20.508 1.00 94.75 77 THR A C 1
ATOM 573 O O . THR A 1 77 ? 1.292 -9.899 -19.665 1.00 94.75 77 THR A O 1
ATOM 576 N N . VAL A 1 78 ? 3.261 -9.360 -20.614 1.00 94.94 78 VAL A N 1
ATOM 577 C CA . VAL A 1 78 ? 4.134 -10.214 -19.792 1.00 94.94 78 VAL A CA 1
ATOM 578 C C . VAL A 1 78 ? 5.447 -9.477 -19.521 1.00 94.94 78 VAL A C 1
ATOM 580 O O . VAL A 1 78 ? 5.980 -8.808 -20.409 1.00 94.94 78 VAL A O 1
ATOM 583 N N . LEU A 1 79 ? 5.966 -9.602 -18.299 1.00 96.38 79 LEU A N 1
ATOM 584 C CA . LEU A 1 79 ? 7.309 -9.152 -17.931 1.00 96.38 79 LEU A CA 1
ATOM 585 C C . LEU A 1 79 ? 8.287 -10.333 -17.991 1.00 96.38 79 LEU A C 1
ATOM 587 O O . LEU A 1 79 ? 7.872 -11.458 -17.728 1.00 96.38 79 LEU A O 1
ATOM 591 N N . PRO A 1 80 ? 9.569 -10.097 -18.307 1.00 93.50 80 PRO A N 1
ATOM 592 C CA . PRO A 1 80 ? 10.558 -11.162 -18.342 1.00 93.50 80 PRO A CA 1
ATOM 593 C C . PRO A 1 80 ? 10.877 -11.675 -16.933 1.00 93.50 80 PRO A C 1
ATOM 595 O O . PRO A 1 80 ? 10.913 -10.895 -15.979 1.00 93.50 80 PRO A O 1
ATOM 598 N N . ASP A 1 81 ? 11.165 -12.975 -16.822 1.00 90.69 81 ASP A N 1
ATOM 599 C CA . ASP A 1 81 ? 11.351 -13.667 -15.536 1.00 90.69 81 ASP A CA 1
ATOM 600 C C . ASP A 1 81 ? 12.468 -13.067 -14.669 1.00 90.69 81 ASP A C 1
ATOM 602 O O . ASP A 1 81 ? 12.378 -13.057 -13.443 1.00 90.69 81 ASP A O 1
ATOM 606 N N . ASN A 1 82 ? 13.515 -12.539 -15.312 1.00 85.88 82 ASN A N 1
ATOM 607 C CA . ASN A 1 82 ? 14.702 -11.979 -14.661 1.00 85.88 82 ASN A CA 1
ATOM 608 C C . ASN A 1 82 ? 14.701 -10.440 -14.626 1.00 85.88 82 ASN A C 1
ATOM 610 O O . ASN A 1 82 ? 15.764 -9.823 -14.516 1.00 85.88 82 ASN A O 1
ATOM 614 N N . LEU A 1 83 ? 13.531 -9.801 -14.754 1.00 90.44 83 LEU A N 1
ATOM 615 C CA . LEU A 1 83 ? 13.430 -8.345 -14.696 1.00 90.44 83 LEU A CA 1
ATOM 616 C C . LEU A 1 83 ? 13.917 -7.818 -13.339 1.00 90.44 83 LEU A C 1
ATOM 618 O O . LEU A 1 83 ? 13.359 -8.145 -12.294 1.00 90.44 83 LEU A O 1
ATOM 622 N N . SER A 1 84 ? 14.903 -6.921 -13.371 1.00 84.81 84 SER A N 1
ATOM 623 C CA . SER A 1 84 ? 15.397 -6.218 -12.184 1.00 84.81 84 SER A CA 1
ATOM 624 C C . SER A 1 84 ? 15.174 -4.715 -12.325 1.00 84.81 84 SER A C 1
ATOM 626 O O . SER A 1 84 ? 15.721 -4.090 -13.240 1.00 84.81 84 SER A O 1
ATOM 628 N N . VAL A 1 85 ? 14.424 -4.132 -11.384 1.00 92.06 85 VAL A N 1
ATOM 629 C CA . VAL A 1 85 ? 14.155 -2.687 -11.299 1.00 92.06 85 VAL A CA 1
ATOM 630 C C . VAL A 1 85 ? 14.624 -2.168 -9.941 1.00 92.06 85 VAL A C 1
ATOM 632 O O . VAL A 1 85 ? 14.069 -2.519 -8.900 1.00 92.06 85 VAL A O 1
ATOM 635 N N . GLY A 1 86 ? 15.664 -1.331 -9.946 1.00 93.38 86 GLY A N 1
ATOM 636 C CA . GLY A 1 86 ? 16.221 -0.759 -8.715 1.00 93.38 86 GLY A CA 1
ATOM 637 C C . GLY A 1 86 ? 15.322 0.305 -8.075 1.00 93.38 86 GLY A C 1
ATOM 638 O O . GLY A 1 86 ? 15.350 0.485 -6.860 1.00 93.38 86 GLY A O 1
ATOM 639 N N . GLY A 1 87 ? 14.508 0.992 -8.880 1.00 96.69 87 GLY A N 1
ATOM 640 C CA . GLY A 1 87 ? 13.521 1.979 -8.445 1.00 96.69 87 GLY A CA 1
ATOM 641 C C . GLY A 1 87 ? 12.086 1.453 -8.487 1.00 96.69 87 GLY A C 1
ATOM 642 O O . GLY A 1 87 ? 11.815 0.307 -8.138 1.00 96.69 87 GLY A O 1
ATOM 643 N N . SER A 1 88 ? 11.156 2.315 -8.900 1.00 98.44 88 SER A N 1
ATOM 644 C CA . SER A 1 88 ? 9.732 1.986 -8.994 1.00 98.44 88 SER A CA 1
ATOM 645 C C . SER A 1 88 ? 9.370 1.357 -10.342 1.00 98.44 88 SER A C 1
ATOM 647 O O . SER A 1 88 ? 9.955 1.695 -11.372 1.00 98.44 88 SER A O 1
ATOM 649 N N . LEU A 1 89 ? 8.364 0.488 -10.350 1.00 98.50 89 LEU A N 1
ATOM 650 C CA . LEU A 1 89 ? 7.823 -0.156 -11.544 1.00 98.50 89 LEU A CA 1
ATOM 651 C C . LEU A 1 89 ? 6.378 0.300 -11.776 1.00 98.50 89 LEU A C 1
ATOM 653 O O . LEU A 1 89 ? 5.497 0.050 -10.952 1.00 98.50 89 LEU A O 1
ATOM 657 N N . TYR A 1 90 ? 6.141 0.966 -12.908 1.00 98.62 90 TYR A N 1
ATOM 658 C CA . TYR A 1 90 ? 4.840 1.525 -13.258 1.00 98.62 90 TYR A CA 1
ATOM 659 C C . TYR A 1 90 ? 4.152 0.688 -14.340 1.00 98.62 90 TYR A C 1
ATOM 661 O O . TYR A 1 90 ? 4.528 0.740 -15.512 1.00 98.62 90 TYR A O 1
ATOM 669 N N . LEU A 1 91 ? 3.131 -0.078 -13.941 1.00 98.06 91 LEU A N 1
ATOM 670 C CA . LEU A 1 91 ? 2.347 -0.969 -14.812 1.00 98.06 91 LEU A CA 1
ATOM 671 C C . LEU A 1 91 ? 0.884 -0.536 -14.934 1.00 98.06 91 LEU A C 1
ATOM 673 O O . LEU A 1 91 ? 0.073 -1.262 -15.513 1.00 98.06 91 LEU A O 1
ATOM 677 N N . ARG A 1 92 ? 0.535 0.636 -14.397 1.00 96.81 92 ARG A N 1
ATOM 678 C CA . ARG A 1 92 ? -0.836 1.141 -14.363 1.00 96.81 92 ARG A CA 1
ATOM 679 C C . ARG A 1 92 ? -1.487 1.102 -15.748 1.00 96.81 92 ARG A C 1
ATOM 681 O O . ARG A 1 92 ? -0.957 1.648 -16.718 1.00 96.81 92 ARG A O 1
ATOM 688 N N . GLY A 1 93 ? -2.659 0.472 -15.821 1.00 92.25 93 GLY A N 1
ATOM 689 C CA . GLY A 1 93 ? -3.453 0.341 -17.046 1.00 92.25 93 GLY A CA 1
ATOM 690 C C . GLY A 1 93 ? -2.806 -0.488 -18.163 1.00 92.25 93 GLY A C 1
ATOM 691 O O . GLY A 1 93 ? -3.248 -0.395 -19.306 1.00 92.25 93 GLY A O 1
ATOM 692 N N . THR A 1 94 ? -1.757 -1.263 -17.872 1.00 95.56 94 THR A N 1
ATOM 693 C CA . THR A 1 94 ? -1.225 -2.259 -18.815 1.00 95.56 94 THR A CA 1
ATOM 694 C C . THR A 1 94 ? -2.096 -3.519 -18.831 1.00 95.56 94 THR A C 1
ATOM 696 O O . THR A 1 94 ? -2.887 -3.770 -17.922 1.00 95.56 94 THR A O 1
ATOM 699 N N . GLN A 1 95 ? -1.917 -4.356 -19.854 1.00 94.12 95 GLN A N 1
ATOM 700 C CA . GLN A 1 95 ? -2.652 -5.616 -20.019 1.00 94.12 95 GLN A CA 1
ATOM 701 C C . GLN A 1 95 ? -1.975 -6.801 -19.305 1.00 94.12 95 GLN A C 1
ATOM 703 O O . GLN A 1 95 ? -2.202 -7.957 -19.666 1.00 94.12 95 GLN A O 1
ATOM 708 N N . ILE A 1 96 ? -1.120 -6.526 -18.316 1.00 95.06 96 ILE A N 1
ATOM 709 C CA . ILE A 1 96 ? -0.446 -7.556 -17.526 1.00 95.06 96 ILE A CA 1
ATOM 710 C C . ILE A 1 96 ? -1.469 -8.301 -16.666 1.00 95.06 96 ILE A C 1
ATOM 712 O O . ILE A 1 96 ? -2.363 -7.706 -16.058 1.00 95.06 96 ILE A O 1
ATOM 716 N N . THR A 1 97 ? -1.316 -9.624 -16.635 1.00 94.56 97 THR A N 1
ATOM 717 C CA . THR A 1 97 ? -2.170 -10.553 -15.877 1.00 94.56 97 THR A CA 1
ATOM 718 C C . THR A 1 97 ? -1.405 -11.317 -14.797 1.00 94.56 97 THR A C 1
ATOM 720 O O . THR A 1 97 ? -2.016 -11.769 -13.832 1.00 94.56 97 THR A O 1
ATOM 723 N N . VAL A 1 98 ? -0.080 -11.438 -14.937 1.00 95.00 98 VAL A N 1
ATOM 724 C CA . VAL A 1 98 ? 0.815 -12.175 -14.036 1.00 95.00 98 VAL A CA 1
ATOM 725 C C . VAL A 1 98 ? 2.135 -11.413 -13.911 1.00 95.00 98 VAL A C 1
ATOM 727 O O . VAL A 1 98 ? 2.623 -10.852 -14.895 1.00 95.00 98 VAL A O 1
ATOM 730 N N . LEU A 1 99 ? 2.706 -11.397 -12.707 1.00 96.25 99 LEU A N 1
ATOM 731 C CA . LEU A 1 99 ? 4.059 -10.906 -12.449 1.00 96.25 99 LEU A CA 1
ATOM 732 C C . LEU A 1 99 ? 5.039 -12.088 -12.356 1.00 96.25 99 LEU A C 1
ATOM 734 O O . LEU A 1 99 ? 4.625 -13.161 -11.925 1.00 96.25 99 LEU A O 1
ATOM 738 N N . PRO A 1 100 ? 6.321 -11.899 -12.704 1.00 93.38 100 PRO A N 1
ATOM 739 C CA . PRO A 1 100 ? 7.350 -12.917 -12.520 1.00 93.38 100 PRO A CA 1
ATOM 740 C C . PRO A 1 100 ? 7.501 -13.368 -11.065 1.00 93.38 100 PRO A C 1
ATOM 742 O O . PRO A 1 100 ? 7.500 -12.530 -10.162 1.00 93.38 100 PRO A O 1
ATOM 745 N N . ASP A 1 101 ? 7.743 -14.664 -10.852 1.00 90.81 101 ASP A N 1
ATOM 746 C CA . ASP A 1 101 ? 7.886 -15.264 -9.514 1.00 90.81 101 ASP A CA 1
ATOM 747 C C . ASP A 1 101 ? 8.992 -14.610 -8.667 1.00 90.81 101 ASP A C 1
ATOM 749 O O . ASP A 1 101 ? 8.867 -14.488 -7.449 1.00 90.81 101 ASP A O 1
ATOM 753 N N . ASN A 1 102 ? 10.072 -14.166 -9.319 1.00 85.69 102 ASN A N 1
ATOM 754 C CA . ASN A 1 102 ? 11.251 -13.574 -8.679 1.00 85.69 102 ASN A CA 1
ATOM 755 C C . ASN A 1 102 ? 11.293 -12.040 -8.787 1.00 85.69 102 ASN A C 1
ATOM 757 O O . ASN A 1 102 ? 12.362 -11.441 -8.638 1.00 85.69 102 ASN A O 1
ATOM 761 N N . LEU A 1 103 ? 10.163 -11.388 -9.085 1.00 89.88 103 LEU A N 1
ATOM 762 C CA . LEU A 1 103 ? 10.121 -9.935 -9.216 1.00 89.88 103 LEU A CA 1
ATOM 763 C C . LEU A 1 103 ? 10.473 -9.257 -7.882 1.00 89.88 103 LEU A C 1
ATOM 765 O O . LEU A 1 103 ? 9.784 -9.422 -6.877 1.00 89.88 103 LEU A O 1
ATOM 769 N N . SER A 1 104 ? 11.507 -8.418 -7.912 1.00 84.56 104 SER A N 1
ATOM 770 C CA . SER A 1 104 ? 11.892 -7.541 -6.806 1.00 84.56 104 SER A CA 1
ATOM 771 C C . SER A 1 104 ? 11.847 -6.089 -7.269 1.00 84.56 104 SER A C 1
ATOM 773 O O . SER A 1 104 ? 12.453 -5.740 -8.285 1.00 84.56 104 SER A O 1
ATOM 775 N N . VAL A 1 105 ? 11.161 -5.233 -6.507 1.00 90.12 105 VAL A N 1
ATOM 776 C CA . VAL A 1 105 ? 11.042 -3.795 -6.792 1.00 90.12 105 VAL A CA 1
ATOM 777 C C . VAL A 1 105 ? 11.621 -3.011 -5.619 1.00 90.12 105 VAL A C 1
ATOM 779 O O . VAL A 1 105 ? 11.072 -3.023 -4.516 1.00 90.12 105 VAL A O 1
ATOM 782 N N . GLY A 1 106 ? 12.745 -2.325 -5.851 1.00 91.31 106 GLY A N 1
ATOM 783 C CA . GLY A 1 106 ? 13.412 -1.545 -4.801 1.00 91.31 106 GLY A CA 1
ATOM 784 C C . GLY A 1 106 ? 12.598 -0.331 -4.337 1.00 91.31 106 GLY A C 1
ATOM 785 O O . GLY A 1 106 ? 12.689 0.068 -3.178 1.00 91.31 106 GLY A O 1
ATOM 786 N N . GLY A 1 107 ? 11.783 0.238 -5.231 1.00 96.38 107 GLY A N 1
ATOM 787 C CA . GLY A 1 107 ? 10.855 1.334 -4.955 1.00 96.38 107 GLY A CA 1
ATOM 788 C C . GLY A 1 107 ? 9.398 0.879 -4.861 1.00 96.38 107 GLY A C 1
ATOM 789 O O . GLY A 1 107 ? 9.077 -0.114 -4.212 1.00 96.38 107 GLY A O 1
ATOM 790 N N . SER A 1 108 ? 8.506 1.634 -5.500 1.00 98.44 108 SER A N 1
ATOM 791 C CA . SER A 1 108 ? 7.060 1.387 -5.498 1.00 98.44 108 SER A CA 1
ATOM 792 C C . SER A 1 108 ? 6.604 0.577 -6.714 1.00 98.44 108 SER A C 1
ATOM 794 O O . SER A 1 108 ? 7.172 0.702 -7.798 1.00 98.44 108 SER A O 1
ATOM 796 N N . LEU A 1 109 ? 5.542 -0.206 -6.556 1.00 98.44 109 LEU A N 1
ATOM 797 C CA . LEU A 1 109 ? 4.913 -1.006 -7.600 1.00 98.44 109 LEU A CA 1
ATOM 798 C C . LEU A 1 109 ? 3.471 -0.528 -7.832 1.00 98.44 109 LEU A C 1
ATOM 800 O O . LEU A 1 109 ? 2.640 -0.571 -6.924 1.00 98.44 109 LEU A O 1
ATOM 804 N N . TYR A 1 110 ? 3.192 -0.077 -9.056 1.00 98.62 110 TYR A N 1
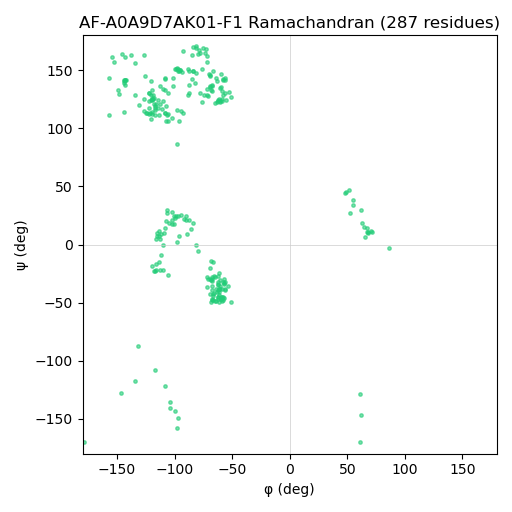ATOM 805 C CA . TYR A 1 110 ? 1.899 0.478 -9.472 1.00 98.62 110 TYR A CA 1
ATOM 806 C C . TYR A 1 110 ? 1.171 -0.506 -10.391 1.00 98.62 110 TYR A C 1
ATOM 808 O O . TYR A 1 110 ? 1.579 -0.679 -11.545 1.00 98.62 110 TYR A O 1
ATOM 816 N N . LEU A 1 111 ? 0.123 -1.165 -9.885 1.00 98.12 111 LEU A N 1
ATOM 817 C CA . LEU A 1 111 ? -0.661 -2.187 -10.596 1.00 98.12 111 LEU A CA 1
ATOM 818 C C . LEU A 1 111 ? -2.104 -1.752 -10.878 1.00 98.12 111 LEU A C 1
ATOM 820 O O . LEU A 1 111 ? -2.904 -2.560 -11.354 1.00 98.12 111 LEU A O 1
ATOM 824 N N . GLU A 1 112 ? -2.459 -0.498 -10.609 1.00 96.50 112 GLU A N 1
ATOM 825 C CA . GLU A 1 112 ? -3.835 -0.021 -10.711 1.00 96.50 112 GLU A CA 1
ATOM 826 C C . GLU A 1 112 ? -4.384 -0.219 -12.132 1.00 96.50 112 GLU A C 1
ATOM 828 O O . GLU A 1 112 ? -3.747 0.118 -13.136 1.00 96.50 112 GLU A O 1
ATOM 833 N N . GLY A 1 113 ? -5.591 -0.776 -12.235 1.00 89.69 113 GLY A N 1
ATOM 834 C CA . GLY A 1 113 ? -6.240 -1.043 -13.522 1.00 89.69 113 GLY A CA 1
ATOM 835 C C . GLY A 1 113 ? -5.588 -2.135 -14.383 1.00 89.69 113 GLY A C 1
ATOM 836 O O . GLY A 1 113 ? -5.973 -2.283 -15.544 1.00 89.69 113 GLY A O 1
ATOM 837 N N . THR A 1 114 ? -4.627 -2.899 -13.854 1.00 95.38 114 THR A N 1
ATOM 838 C CA . THR A 1 114 ? -4.167 -4.150 -14.486 1.00 95.38 114 THR A CA 1
ATOM 839 C C . THR A 1 114 ? -5.181 -5.280 -14.273 1.00 95.38 114 THR A C 1
ATOM 841 O O . THR A 1 114 ? -6.118 -5.158 -13.484 1.00 95.38 114 THR A O 1
ATOM 844 N N . GLN A 1 115 ? -5.007 -6.401 -14.978 1.00 93.06 115 GLN A N 1
ATOM 845 C CA . GLN A 1 115 ? -5.862 -7.591 -14.850 1.00 93.06 115 GLN A CA 1
ATOM 846 C C . GLN A 1 115 ? -5.233 -8.658 -13.936 1.00 93.06 115 GLN A C 1
ATOM 848 O O . GLN A 1 115 ? -5.510 -9.849 -14.078 1.00 93.06 115 GLN A O 1
ATOM 853 N N . ILE A 1 116 ? -4.353 -8.239 -13.022 1.00 95.44 116 ILE A N 1
ATOM 854 C CA . ILE A 1 116 ? -3.710 -9.127 -12.053 1.00 95.44 116 ILE A CA 1
ATOM 855 C C . ILE A 1 116 ? -4.744 -9.665 -11.063 1.00 95.44 116 ILE A C 1
ATOM 857 O O . ILE A 1 116 ? -5.600 -8.934 -10.559 1.00 95.44 116 ILE A O 1
ATOM 861 N N . THR A 1 117 ? -4.626 -10.962 -10.787 1.00 95.12 117 THR A N 1
ATOM 862 C CA . THR A 1 117 ? -5.470 -11.704 -9.835 1.00 95.12 117 THR A CA 1
ATOM 863 C C . THR A 1 117 ? -4.674 -12.294 -8.670 1.00 95.12 117 THR A C 1
ATOM 865 O O . THR A 1 117 ? -5.244 -12.540 -7.611 1.00 95.12 117 THR A O 1
ATOM 868 N N . VAL A 1 118 ? -3.363 -12.493 -8.844 1.00 95.38 118 VAL A N 1
ATOM 869 C CA . VAL A 1 118 ? -2.454 -13.090 -7.856 1.00 95.38 118 VAL A CA 1
ATOM 870 C C . VAL A 1 118 ? -1.108 -12.367 -7.912 1.00 95.38 118 VAL A C 1
ATOM 872 O O . VAL A 1 118 ? -0.639 -12.004 -8.993 1.00 95.38 118 VAL A O 1
ATOM 875 N N . LEU A 1 119 ? -0.493 -12.156 -6.748 1.00 96.81 119 LEU A N 1
ATOM 876 C CA . LEU A 1 119 ? 0.883 -11.67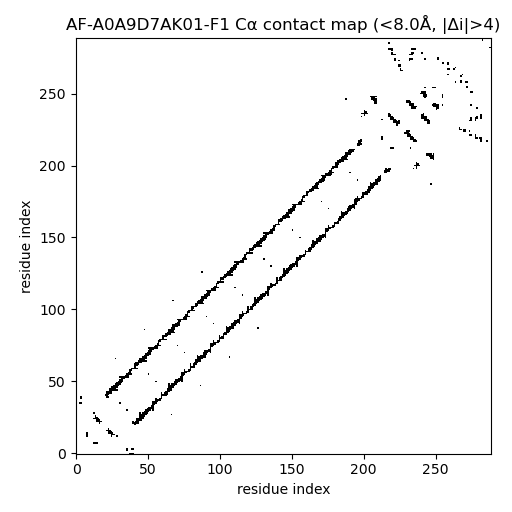1 -6.629 1.00 96.81 119 LEU A CA 1
ATOM 877 C C . LEU A 1 119 ? 1.840 -12.854 -6.404 1.00 96.81 119 LEU A C 1
ATOM 879 O O . LEU A 1 119 ? 1.423 -13.842 -5.805 1.00 96.81 119 LEU A O 1
ATOM 883 N N . PRO A 1 120 ? 3.111 -12.754 -6.826 1.00 93.94 120 PRO A N 1
ATOM 884 C CA . PRO A 1 120 ? 4.125 -13.766 -6.540 1.00 93.94 120 PRO A CA 1
ATOM 885 C C . PRO A 1 120 ? 4.314 -14.013 -5.041 1.00 93.94 120 PRO A C 1
ATOM 887 O O . PRO A 1 120 ? 4.356 -13.058 -4.263 1.00 93.94 120 PRO A O 1
ATOM 890 N N . ASP A 1 121 ? 4.531 -15.272 -4.653 1.00 91.50 121 ASP A N 1
ATOM 891 C CA . ASP A 1 121 ? 4.685 -15.682 -3.247 1.00 91.50 121 ASP A CA 1
ATOM 892 C C . ASP A 1 121 ? 5.817 -14.940 -2.514 1.00 91.50 121 ASP A C 1
ATOM 894 O O . ASP A 1 121 ? 5.719 -14.659 -1.320 1.00 91.50 121 ASP A O 1
ATOM 898 N N . ASN A 1 122 ? 6.890 -14.605 -3.239 1.00 86.69 122 ASN A N 1
ATOM 899 C CA . ASN A 1 122 ? 8.092 -13.956 -2.708 1.00 86.69 122 ASN A CA 1
ATOM 900 C C . ASN A 1 122 ? 8.184 -12.464 -3.070 1.00 86.69 122 ASN A C 1
ATOM 902 O O . ASN A 1 122 ? 9.276 -11.890 -3.033 1.00 86.69 122 ASN A O 1
ATOM 906 N N . LEU A 1 123 ? 7.070 -11.831 -3.459 1.00 91.62 123 LEU A N 1
ATOM 907 C CA . LEU A 1 123 ? 7.072 -10.421 -3.838 1.00 91.62 123 LEU A CA 1
ATOM 908 C C . LEU A 1 123 ? 7.519 -9.539 -2.662 1.00 91.62 123 LEU A C 1
ATOM 910 O O . LEU A 1 123 ? 6.907 -9.534 -1.593 1.00 91.62 123 LEU A O 1
ATOM 914 N N . SER A 1 124 ? 8.545 -8.726 -2.908 1.00 88.00 124 SER A N 1
ATOM 915 C CA . SER A 1 124 ? 9.017 -7.694 -1.986 1.00 88.00 124 SER A CA 1
ATOM 916 C C . SER A 1 124 ? 8.969 -6.325 -2.657 1.00 88.00 124 SER A C 1
ATOM 918 O O . SER A 1 124 ? 9.455 -6.152 -3.781 1.00 88.00 124 SER A O 1
ATOM 920 N N . VAL A 1 125 ? 8.372 -5.353 -1.961 1.00 94.12 125 VAL A N 1
ATOM 921 C CA . VAL A 1 125 ? 8.240 -3.965 -2.419 1.00 94.12 125 VAL A CA 1
ATOM 922 C C . VAL A 1 125 ? 8.837 -3.042 -1.363 1.00 94.12 125 VAL A C 1
ATOM 924 O O . VAL A 1 125 ? 8.311 -2.919 -0.254 1.00 94.12 125 VAL A O 1
ATOM 927 N N . GLY A 1 126 ? 9.943 -2.377 -1.704 1.00 94.12 126 GLY A N 1
ATOM 928 C CA . GLY A 1 126 ? 10.636 -1.481 -0.772 1.00 94.12 126 GLY A CA 1
ATOM 929 C C . GLY A 1 126 ? 9.844 -0.211 -0.441 1.00 94.12 126 GLY A C 1
ATOM 930 O O . GLY A 1 126 ? 9.960 0.321 0.662 1.00 94.12 126 GLY A O 1
ATOM 931 N N . GLY A 1 127 ? 9.026 0.265 -1.383 1.00 96.69 127 GLY A N 1
ATOM 932 C CA . GLY A 1 127 ? 8.197 1.461 -1.261 1.00 96.69 127 GLY A CA 1
ATOM 933 C C . GLY A 1 127 ? 6.710 1.147 -1.121 1.00 96.69 127 GLY A C 1
ATOM 934 O O . GLY A 1 127 ? 6.274 0.501 -0.170 1.00 96.69 127 GLY A O 1
ATOM 935 N N . TYR A 1 128 ? 5.911 1.677 -2.044 1.00 98.44 128 TYR A N 1
ATOM 936 C CA . TYR A 1 128 ? 4.450 1.597 -2.014 1.00 98.44 128 TYR A CA 1
ATOM 937 C C . TYR A 1 128 ? 3.935 0.528 -2.975 1.00 98.44 128 TYR A C 1
ATOM 939 O O . TYR A 1 128 ? 4.466 0.385 -4.072 1.00 98.44 128 TYR A O 1
ATOM 947 N N . LEU A 1 129 ? 2.881 -0.183 -2.593 1.00 98.50 129 LEU A N 1
ATOM 948 C CA . LEU A 1 129 ? 2.197 -1.167 -3.418 1.00 98.50 129 LEU A CA 1
ATOM 949 C C . LEU A 1 129 ? 0.758 -0.708 -3.671 1.00 98.50 129 LEU A C 1
ATOM 951 O O . LEU A 1 129 ? -0.066 -0.675 -2.755 1.00 98.50 129 LEU A O 1
ATOM 955 N N . TYR A 1 130 ? 0.467 -0.356 -4.922 1.00 98.62 130 TYR A N 1
ATOM 956 C CA . TYR A 1 130 ? -0.855 0.091 -5.352 1.00 98.62 130 TYR A CA 1
ATOM 957 C C . TYR A 1 130 ? -1.584 -1.035 -6.083 1.00 98.62 130 TYR A C 1
ATOM 959 O O . TYR A 1 130 ? -1.224 -1.387 -7.208 1.00 98.62 130 TYR A O 1
ATOM 967 N N . LEU A 1 131 ? -2.615 -1.590 -5.443 1.00 97.88 131 LEU A N 1
ATOM 968 C CA . LEU A 1 131 ? -3.455 -2.671 -5.978 1.00 97.88 131 LEU A CA 1
ATOM 969 C C . LEU A 1 131 ? -4.878 -2.202 -6.284 1.00 97.88 131 LEU A C 1
ATOM 971 O O . LEU A 1 131 ? -5.752 -3.023 -6.571 1.00 97.88 131 LEU A O 1
ATOM 975 N N . GLU A 1 132 ? -5.128 -0.897 -6.215 1.00 94.31 132 GLU A N 1
ATOM 976 C CA . GLU A 1 132 ? -6.471 -0.342 -6.317 1.00 94.31 132 GLU A CA 1
ATOM 977 C C . GLU A 1 132 ? -7.152 -0.730 -7.636 1.00 94.31 132 GLU A C 1
ATOM 979 O O . GLU A 1 132 ? -6.602 -0.566 -8.732 1.00 94.31 132 GLU A O 1
ATOM 984 N N . GLY A 1 133 ? -8.368 -1.269 -7.525 1.00 87.62 133 GLY A N 1
ATOM 985 C CA . GLY A 1 133 ? -9.162 -1.721 -8.671 1.00 87.62 133 GLY A CA 1
ATOM 986 C C . GLY A 1 133 ? -8.603 -2.936 -9.427 1.00 87.62 133 GLY A C 1
ATOM 987 O O . GLY A 1 133 ? -9.048 -3.197 -10.545 1.00 87.62 133 GLY A O 1
ATOM 988 N N . THR A 1 134 ? -7.635 -3.665 -8.860 1.00 95.81 134 THR A N 1
ATOM 989 C CA . THR A 1 134 ? -7.225 -4.987 -9.368 1.00 95.81 134 THR A CA 1
ATOM 990 C C . THR A 1 134 ? -8.202 -6.081 -8.925 1.00 95.81 134 THR A C 1
ATOM 992 O O . THR A 1 134 ? -9.020 -5.884 -8.026 1.00 95.81 134 THR A O 1
ATOM 995 N N . GLN A 1 135 ? -8.097 -7.267 -9.530 1.00 94.44 135 GLN A N 1
ATOM 996 C CA . GLN A 1 135 ? -8.958 -8.418 -9.229 1.00 94.44 135 GLN A CA 1
ATOM 997 C C . GLN A 1 135 ? -8.336 -9.367 -8.197 1.00 94.44 135 GLN A C 1
ATOM 999 O O . GLN A 1 135 ? -8.630 -10.561 -8.185 1.00 94.44 135 GLN A O 1
ATOM 1004 N N . ILE A 1 136 ? -7.454 -8.841 -7.346 1.00 95.94 136 ILE A N 1
ATOM 1005 C CA . ILE A 1 136 ? -6.807 -9.605 -6.283 1.00 95.94 136 ILE A CA 1
ATOM 1006 C C . ILE A 1 136 ? -7.837 -10.005 -5.226 1.00 95.94 136 ILE A C 1
ATOM 1008 O O . ILE A 1 136 ? -8.615 -9.177 -4.745 1.00 95.94 136 ILE A O 1
ATOM 1012 N N . THR A 1 137 ? -7.802 -11.284 -4.854 1.00 95.44 137 THR A N 1
ATOM 1013 C CA . THR A 1 137 ? -8.641 -11.871 -3.797 1.00 95.44 137 THR A CA 1
ATOM 1014 C C . THR A 1 137 ? -7.838 -12.316 -2.575 1.00 95.44 137 THR A C 1
ATOM 1016 O O . THR A 1 137 ? -8.406 -12.459 -1.497 1.00 95.44 137 THR A O 1
ATOM 1019 N N . VAL A 1 138 ? -6.533 -12.558 -2.736 1.00 95.50 138 VAL A N 1
ATOM 1020 C CA . VAL A 1 138 ? -5.619 -13.059 -1.697 1.00 95.50 138 VAL A CA 1
ATOM 1021 C C . VAL A 1 138 ? -4.248 -12.406 -1.877 1.00 95.50 138 VAL A C 1
ATOM 1023 O O . VAL A 1 138 ? -3.797 -12.220 -3.008 1.00 95.50 138 VAL A O 1
ATOM 1026 N N . LEU A 1 139 ? -3.589 -12.069 -0.767 1.00 96.94 139 LEU A N 1
ATOM 1027 C CA . LEU A 1 139 ? -2.192 -11.631 -0.757 1.00 96.94 139 LEU A CA 1
ATOM 1028 C C . LEU A 1 139 ? -1.269 -12.796 -0.377 1.00 96.94 139 LEU A C 1
ATOM 1030 O O . LEU A 1 139 ? -1.696 -13.661 0.385 1.00 96.94 139 LEU A O 1
ATOM 1034 N N . PRO A 1 140 ? -0.013 -12.800 -0.851 1.00 94.25 140 PRO A N 1
ATOM 1035 C CA . PRO A 1 140 ? 0.995 -13.765 -0.427 1.00 94.25 140 PRO A CA 1
ATOM 1036 C C . PRO A 1 140 ? 1.216 -13.765 1.087 1.00 94.25 140 PRO A C 1
ATOM 1038 O O . PRO A 1 140 ? 1.302 -12.696 1.695 1.00 94.25 140 PRO A O 1
ATOM 1041 N N . ASP A 1 141 ? 1.415 -14.949 1.671 1.00 91.44 141 ASP A N 1
ATOM 1042 C CA . ASP A 1 141 ? 1.619 -15.126 3.118 1.00 91.44 141 ASP A CA 1
ATOM 1043 C C . ASP A 1 141 ? 2.794 -14.306 3.673 1.00 91.44 141 ASP A C 1
ATOM 1045 O O . ASP A 1 141 ? 2.749 -13.851 4.814 1.00 91.44 141 ASP A O 1
ATOM 1049 N N . ASN A 1 142 ? 3.839 -14.106 2.863 1.00 85.75 142 ASN A N 1
ATOM 1050 C CA . ASN A 1 142 ? 5.070 -13.408 3.243 1.00 85.75 142 ASN A CA 1
ATOM 1051 C C . ASN A 1 142 ? 5.193 -12.014 2.607 1.00 85.75 142 ASN A C 1
ATOM 1053 O O . ASN A 1 142 ? 6.303 -11.490 2.485 1.00 85.75 142 ASN A O 1
ATOM 1057 N N . LEU A 1 143 ? 4.081 -11.415 2.165 1.00 92.19 143 LEU A N 1
ATOM 1058 C CA . LEU A 1 143 ? 4.110 -10.091 1.553 1.00 92.19 143 LEU A CA 1
ATOM 1059 C C . LEU A 1 143 ? 4.651 -9.047 2.542 1.00 92.19 143 LEU A C 1
ATOM 1061 O O . LEU A 1 143 ? 4.078 -8.813 3.608 1.00 92.19 143 LEU A O 1
ATOM 1065 N N . SER A 1 144 ? 5.723 -8.367 2.137 1.00 89.38 144 SER A N 1
ATOM 1066 C CA . SER A 1 144 ? 6.321 -7.257 2.878 1.00 89.38 144 SER A CA 1
ATOM 1067 C C . SER A 1 144 ? 6.276 -5.984 2.040 1.00 89.38 144 SER A C 1
ATOM 1069 O O . SER A 1 144 ? 6.809 -5.943 0.927 1.00 89.38 144 SER A O 1
ATOM 1071 N N . VAL A 1 145 ? 5.684 -4.926 2.602 1.00 95.50 145 VAL A N 1
ATOM 1072 C CA . VAL A 1 145 ? 5.610 -3.598 1.978 1.00 95.50 145 VAL A CA 1
ATOM 1073 C C . VAL A 1 145 ? 6.280 -2.581 2.896 1.00 95.50 145 VAL A C 1
ATOM 1075 O O . VAL A 1 145 ? 5.792 -2.290 3.989 1.00 95.50 145 VAL A O 1
ATOM 1078 N N . GLY A 1 146 ? 7.408 -2.021 2.451 1.00 95.69 146 GLY A N 1
ATOM 1079 C CA . GLY A 1 146 ? 8.192 -1.084 3.265 1.00 95.69 146 GLY A CA 1
ATOM 1080 C C . GLY A 1 146 ? 7.469 0.236 3.553 1.00 95.69 146 GLY A C 1
ATOM 1081 O O . GLY A 1 146 ? 7.707 0.860 4.585 1.00 95.69 146 GLY A O 1
ATOM 1082 N N . GLY A 1 147 ? 6.561 0.649 2.668 1.00 97.31 147 GLY A N 1
ATOM 1083 C CA . GLY A 1 147 ? 5.758 1.857 2.805 1.00 97.31 147 GLY A CA 1
ATOM 1084 C C . GLY A 1 147 ? 4.263 1.569 2.899 1.00 97.31 147 GLY A C 1
ATOM 1085 O O . GLY A 1 147 ? 3.763 1.174 3.948 1.00 97.31 147 GLY A O 1
ATOM 1086 N N . TYR A 1 148 ? 3.522 1.892 1.841 1.00 98.56 148 TYR A N 1
ATOM 1087 C CA . TYR A 1 148 ? 2.063 1.992 1.844 1.00 98.56 148 TYR A CA 1
ATOM 1088 C C . TYR A 1 148 ? 1.457 0.896 0.974 1.00 98.56 148 TYR A C 1
ATOM 1090 O O . TYR A 1 148 ? 1.942 0.666 -0.130 1.00 98.56 148 TYR A O 1
ATOM 1098 N N . LEU A 1 149 ? 0.404 0.246 1.454 1.00 98.62 149 LEU A N 1
ATOM 1099 C CA . LEU A 1 149 ? -0.335 -0.796 0.754 1.00 98.62 149 LEU A CA 1
ATOM 1100 C C . LEU A 1 149 ? -1.772 -0.328 0.523 1.00 98.62 149 LEU A C 1
ATOM 1102 O O . LEU A 1 149 ? -2.523 -0.142 1.480 1.00 98.62 149 LEU A O 1
ATOM 1106 N N . TYR A 1 150 ? -2.144 -0.161 -0.746 1.00 98.56 150 TYR A N 1
ATOM 1107 C CA . TYR A 1 150 ? -3.474 0.290 -1.146 1.00 98.56 150 TYR A CA 1
ATOM 1108 C C . TYR A 1 150 ? -4.293 -0.857 -1.736 1.00 98.56 150 TYR A C 1
ATOM 1110 O O . TYR A 1 150 ? -3.980 -1.334 -2.829 1.00 98.56 150 TYR A O 1
ATOM 1118 N N . LEU A 1 151 ? -5.344 -1.288 -1.029 1.00 97.75 151 LEU A N 1
ATOM 1119 C CA . LEU A 1 151 ? -6.211 -2.415 -1.414 1.00 97.75 151 LEU A CA 1
ATOM 1120 C C . LEU A 1 151 ? -7.641 -1.992 -1.766 1.00 97.75 151 LEU A C 1
ATOM 1122 O O . LEU A 1 151 ? -8.489 -2.847 -2.044 1.00 97.75 151 LEU A O 1
ATOM 1126 N N . ARG A 1 152 ? -7.931 -0.691 -1.781 1.00 94.81 152 ARG A N 1
ATOM 1127 C CA . ARG A 1 152 ? -9.257 -0.164 -2.100 1.00 94.81 152 ARG A CA 1
ATOM 1128 C C . ARG A 1 152 ? -9.783 -0.710 -3.431 1.00 94.81 152 ARG A C 1
ATOM 1130 O O . ARG A 1 152 ? -9.114 -0.679 -4.463 1.00 94.81 152 ARG A O 1
ATOM 1137 N N . GLY A 1 153 ? -11.027 -1.184 -3.423 1.00 90.75 153 GLY A N 1
ATOM 1138 C CA . GLY A 1 153 ? -11.685 -1.705 -4.625 1.00 90.75 153 GLY A CA 1
ATOM 1139 C C . GLY A 1 153 ? -11.140 -3.045 -5.132 1.00 90.75 153 GLY A C 1
ATOM 1140 O O . GLY A 1 153 ? -11.490 -3.438 -6.242 1.00 90.75 153 GLY A O 1
ATOM 1141 N N . THR A 1 154 ? -10.310 -3.741 -4.348 1.00 96.00 154 THR A N 1
ATOM 1142 C CA . THR A 1 154 ? -9.990 -5.160 -4.575 1.00 96.00 154 THR A CA 1
ATOM 1143 C C . THR A 1 154 ? -11.093 -6.068 -4.019 1.00 96.00 154 THR A C 1
ATOM 1145 O O . THR A 1 154 ? -11.977 -5.626 -3.280 1.00 96.00 154 THR A O 1
ATOM 1148 N N . GLN A 1 155 ? -11.043 -7.359 -4.357 1.00 94.56 155 GLN A N 1
ATOM 1149 C CA . GLN A 1 155 ? -11.980 -8.381 -3.870 1.00 94.56 155 GLN A CA 1
ATOM 1150 C C . GLN A 1 155 ? -11.414 -9.157 -2.669 1.00 94.56 155 GLN A C 1
ATOM 1152 O O . GLN A 1 155 ? -11.793 -10.302 -2.425 1.00 94.56 155 GLN A O 1
ATOM 1157 N N . ILE A 1 156 ? -10.480 -8.552 -1.933 1.00 95.88 156 ILE A N 1
ATOM 1158 C CA . ILE A 1 156 ? -9.840 -9.184 -0.786 1.00 95.88 156 ILE A CA 1
ATOM 1159 C C . ILE A 1 156 ? -10.821 -9.347 0.381 1.00 95.88 156 ILE A C 1
ATOM 1161 O O . ILE A 1 156 ? -11.586 -8.436 0.713 1.00 95.88 156 ILE A O 1
ATOM 1165 N N . THR A 1 157 ? -10.786 -10.524 1.008 1.00 95.06 157 THR A N 1
ATOM 1166 C CA . THR A 1 157 ? -11.643 -10.871 2.158 1.00 95.06 157 THR A CA 1
ATOM 1167 C C . THR A 1 157 ? -10.853 -11.214 3.418 1.00 95.06 157 THR A C 1
ATOM 1169 O O . THR A 1 157 ? -11.413 -11.196 4.511 1.00 95.06 157 THR A O 1
ATOM 1172 N N . VAL A 1 158 ? -9.565 -11.541 3.279 1.00 95.75 158 VAL A N 1
ATOM 1173 C CA . VAL A 1 158 ? -8.655 -11.941 4.362 1.00 95.75 158 VAL A CA 1
ATOM 1174 C C . VAL A 1 158 ? -7.271 -11.359 4.084 1.00 95.75 158 VAL A C 1
ATOM 1176 O O . VAL A 1 158 ? -6.830 -11.329 2.936 1.00 95.75 158 VAL A O 1
ATOM 1179 N N . LEU A 1 159 ? -6.593 -10.913 5.141 1.00 97.19 159 LEU A N 1
ATOM 1180 C CA . LEU A 1 159 ? -5.171 -10.570 5.110 1.00 97.19 159 LEU A CA 1
ATOM 1181 C C . LEU A 1 159 ? -4.338 -11.762 5.600 1.00 97.19 159 LEU A C 1
ATOM 1183 O O . LEU A 1 159 ? -4.818 -12.504 6.456 1.00 97.19 159 LEU A O 1
ATOM 1187 N N . PRO A 1 160 ? -3.102 -11.933 5.108 1.00 94.81 160 PRO A N 1
ATOM 1188 C CA . PRO A 1 160 ? -2.210 -12.966 5.611 1.00 94.81 160 PRO A CA 1
ATOM 1189 C C . PRO A 1 160 ? -1.757 -12.649 7.040 1.00 94.81 160 PRO A C 1
ATOM 1191 O O . PRO A 1 160 ? -1.546 -11.485 7.391 1.00 94.81 160 PRO A O 1
ATOM 1194 N N . ASP A 1 161 ? -1.563 -13.691 7.851 1.00 92.12 161 ASP A N 1
ATOM 1195 C CA . ASP A 1 161 ? -1.243 -13.555 9.280 1.00 92.12 161 ASP A CA 1
ATOM 1196 C C . ASP A 1 161 ? 0.067 -12.797 9.541 1.00 92.12 161 ASP A C 1
ATOM 1198 O O . ASP A 1 161 ? 0.198 -12.107 10.551 1.00 92.12 161 ASP A O 1
ATOM 1202 N N . ASN A 1 162 ? 1.027 -12.902 8.616 1.00 88.62 162 ASN A N 1
ATOM 1203 C CA . ASN A 1 162 ? 2.350 -12.284 8.719 1.00 88.62 162 ASN A CA 1
ATOM 1204 C C . ASN A 1 162 ? 2.477 -10.982 7.908 1.00 88.62 162 ASN A C 1
ATOM 1206 O O . ASN A 1 162 ? 3.597 -10.548 7.626 1.00 88.62 162 ASN A O 1
ATOM 1210 N N . LEU A 1 163 ? 1.359 -10.359 7.509 1.00 92.50 163 LEU A N 1
ATOM 1211 C CA . LEU A 1 163 ? 1.394 -9.104 6.760 1.00 92.50 163 LEU A CA 1
ATOM 1212 C C . LEU A 1 163 ? 2.126 -8.014 7.555 1.00 92.50 163 LEU A C 1
ATOM 1214 O O . LEU A 1 163 ? 1.731 -7.672 8.670 1.00 92.50 163 LEU A O 1
ATOM 1218 N N . SER A 1 164 ? 3.143 -7.414 6.936 1.00 87.69 164 SER A N 1
ATOM 1219 C CA . SER A 1 164 ? 3.872 -6.274 7.493 1.00 87.69 164 SER A CA 1
ATOM 1220 C C . SER A 1 164 ? 3.817 -5.083 6.541 1.00 87.69 164 SER A C 1
ATOM 1222 O O . SER A 1 164 ? 4.214 -5.181 5.374 1.00 87.69 164 SER A O 1
ATOM 1224 N N . VAL A 1 165 ? 3.324 -3.951 7.051 1.00 96.00 165 VAL A N 1
ATOM 1225 C CA . VAL A 1 165 ? 3.220 -2.686 6.314 1.00 96.00 165 VAL A CA 1
ATOM 1226 C C . VAL A 1 165 ? 3.905 -1.588 7.117 1.00 96.00 165 VAL A C 1
ATOM 1228 O O . VAL A 1 165 ? 3.459 -1.219 8.204 1.00 96.00 165 VAL A O 1
ATOM 1231 N N . GLY A 1 166 ? 4.996 -1.042 6.580 1.00 96.69 166 GLY A N 1
ATOM 1232 C CA . GLY A 1 166 ? 5.817 -0.064 7.301 1.00 96.69 166 GLY A CA 1
ATOM 1233 C C . GLY A 1 166 ? 5.151 1.301 7.507 1.00 96.69 166 GLY A C 1
ATOM 1234 O O . GLY A 1 166 ? 5.554 2.045 8.397 1.00 96.69 166 GLY A O 1
ATOM 1235 N N . GLY A 1 167 ? 4.133 1.642 6.713 1.00 97.75 167 GLY A N 1
ATOM 1236 C CA . GLY A 1 167 ? 3.513 2.965 6.707 1.00 97.75 167 GLY A CA 1
ATOM 1237 C C . GLY A 1 167 ? 1.986 2.951 6.767 1.00 97.75 167 GLY A C 1
ATOM 1238 O O . GLY A 1 167 ? 1.416 3.105 7.835 1.00 97.75 167 GLY A O 1
ATOM 1239 N N . TYR A 1 168 ? 1.301 2.859 5.633 1.00 98.56 168 TYR A N 1
ATOM 1240 C CA . TYR A 1 168 ? -0.152 3.029 5.549 1.00 98.56 168 TYR A CA 1
ATOM 1241 C C . TYR A 1 168 ? -0.790 1.784 4.958 1.00 98.56 168 TYR A C 1
ATOM 1243 O O . TYR A 1 168 ? -0.339 1.319 3.915 1.00 98.56 168 TYR A O 1
ATOM 1251 N N . LEU A 1 169 ? -1.829 1.268 5.604 1.00 98.62 169 LEU A N 1
ATOM 1252 C CA . LEU A 1 169 ? -2.634 0.169 5.088 1.00 98.62 169 LEU A CA 1
ATOM 1253 C C . LEU A 1 169 ? -4.049 0.675 4.794 1.00 98.62 169 LEU A C 1
ATOM 1255 O O . LEU A 1 169 ? -4.799 0.999 5.715 1.00 98.62 169 LEU A O 1
ATOM 1259 N N . ASP A 1 170 ? -4.392 0.737 3.508 1.00 98.56 170 ASP A N 1
ATOM 1260 C CA . ASP A 1 170 ? -5.714 1.133 3.024 1.00 98.56 170 ASP A CA 1
ATOM 1261 C C . ASP A 1 170 ? -6.578 -0.096 2.743 1.00 98.56 170 ASP A C 1
ATOM 1263 O O . ASP A 1 170 ? -6.360 -0.793 1.745 1.00 98.56 170 ASP A O 1
ATOM 1267 N N . LEU A 1 171 ? -7.560 -0.356 3.605 1.00 98.06 171 LEU A N 1
ATOM 1268 C CA . LEU A 1 171 ? -8.579 -1.388 3.405 1.00 98.06 171 LEU A CA 1
ATOM 1269 C C . LEU A 1 171 ? -9.948 -0.774 3.090 1.00 98.06 171 LEU A C 1
ATOM 1271 O O . LEU A 1 171 ? -10.954 -1.489 3.158 1.00 98.06 171 LEU A O 1
ATOM 1275 N N . GLU A 1 172 ? -10.010 0.519 2.748 1.00 97.81 172 GLU A N 1
ATOM 1276 C CA . GLU A 1 172 ? -11.265 1.249 2.582 1.00 97.81 172 GLU A CA 1
ATOM 1277 C C . GLU A 1 172 ? -12.179 0.543 1.564 1.00 97.81 172 GLU A C 1
ATOM 1279 O O . GLU A 1 172 ? -11.809 0.285 0.413 1.00 97.81 172 GLU A O 1
ATOM 1284 N N . GLY A 1 173 ? -13.400 0.216 1.993 1.00 96.62 173 GLY A N 1
ATOM 1285 C CA . GLY A 1 173 ? -14.421 -0.419 1.154 1.00 96.62 173 GLY A CA 1
ATOM 1286 C C . GLY A 1 173 ? -14.123 -1.860 0.716 1.00 96.62 173 GLY A C 1
ATOM 1287 O O . GLY A 1 173 ? -14.812 -2.378 -0.168 1.00 96.62 173 GLY A O 1
ATOM 1288 N N . THR A 1 174 ? -13.106 -2.513 1.285 1.00 97.31 174 THR A N 1
ATOM 1289 C CA . THR A 1 174 ? -12.842 -3.943 1.045 1.00 97.31 174 THR A CA 1
ATOM 1290 C C . THR A 1 174 ? -13.866 -4.832 1.760 1.00 97.31 174 THR A C 1
ATOM 1292 O O . THR A 1 174 ? -14.592 -4.395 2.651 1.00 97.31 174 THR A O 1
ATOM 1295 N N . GLN A 1 175 ? -13.933 -6.112 1.381 1.00 96.12 175 GLN A N 1
ATOM 1296 C CA . GLN A 1 175 ? -14.869 -7.086 1.964 1.00 96.12 175 GLN A CA 1
ATOM 1297 C C . GLN A 1 175 ? -14.278 -7.830 3.173 1.00 96.12 175 GLN A C 1
ATOM 1299 O O . GLN A 1 175 ? -14.729 -8.923 3.518 1.00 96.12 175 GLN A O 1
ATOM 1304 N N . ILE A 1 176 ? -13.255 -7.258 3.811 1.00 96.94 176 ILE A N 1
ATOM 1305 C CA . ILE A 1 176 ? -12.618 -7.840 4.991 1.00 96.94 176 ILE A CA 1
ATOM 1306 C C . ILE A 1 176 ? -13.587 -7.806 6.173 1.00 96.94 176 ILE A C 1
ATOM 1308 O O . ILE A 1 176 ? -14.205 -6.782 6.471 1.00 96.94 176 ILE A O 1
ATOM 1312 N N . THR A 1 177 ? -13.691 -8.943 6.861 1.00 96.81 177 THR A N 1
ATOM 1313 C CA . THR A 1 177 ? -14.531 -9.116 8.057 1.00 96.81 177 THR A CA 1
ATOM 1314 C C . THR A 1 177 ? -13.720 -9.269 9.342 1.00 96.81 177 THR A C 1
ATOM 1316 O O . THR A 1 177 ? -14.250 -9.052 10.428 1.00 96.81 177 THR A O 1
ATOM 1319 N N . VAL A 1 178 ? -12.453 -9.681 9.237 1.00 97.25 178 VAL A N 1
ATOM 1320 C CA . VAL A 1 178 ? -11.559 -9.966 10.368 1.00 97.25 178 VAL A CA 1
ATOM 1321 C C . VAL A 1 178 ? -10.139 -9.540 9.999 1.00 97.25 178 VAL A C 1
ATOM 1323 O O . VAL A 1 178 ? -9.698 -9.769 8.874 1.00 97.25 178 VAL A O 1
ATOM 1326 N N . LEU A 1 179 ? -9.435 -8.924 10.948 1.00 97.56 179 LEU A N 1
ATOM 1327 C CA . LEU A 1 179 ? -8.005 -8.634 10.841 1.00 97.56 179 LEU A CA 1
ATOM 1328 C C . LEU A 1 179 ? -7.192 -9.748 11.518 1.00 97.56 179 LEU A C 1
ATOM 1330 O O . LEU A 1 179 ? -7.678 -10.308 12.501 1.00 97.56 179 LEU A O 1
ATOM 1334 N N . PRO A 1 180 ? -5.961 -10.032 11.058 1.00 95.56 180 PRO A N 1
ATOM 1335 C CA . PRO A 1 180 ? -5.041 -10.911 11.771 1.00 95.56 180 PRO A CA 1
ATOM 1336 C C . PRO A 1 180 ? -4.787 -10.437 13.202 1.00 95.56 180 PRO A C 1
ATOM 1338 O O . PRO A 1 180 ? -4.656 -9.233 13.440 1.00 95.56 180 PRO A O 1
ATOM 1341 N N . ASP A 1 181 ? -4.647 -11.382 14.134 1.00 92.81 181 ASP A N 1
ATOM 1342 C CA . ASP A 1 181 ? -4.510 -11.076 15.562 1.00 92.81 181 ASP A CA 1
ATOM 1343 C C . ASP A 1 181 ? -3.330 -10.141 15.857 1.00 92.81 181 ASP A C 1
ATOM 1345 O O . ASP A 1 181 ? -3.457 -9.240 16.681 1.00 92.81 181 ASP A O 1
ATOM 1349 N N . ASN A 1 182 ? -2.206 -10.332 15.156 1.00 90.75 182 ASN A N 1
ATOM 1350 C CA . ASN A 1 182 ? -0.949 -9.602 15.355 1.00 90.75 182 ASN A CA 1
ATOM 1351 C C . ASN A 1 182 ? -0.666 -8.578 14.243 1.00 90.75 182 ASN A C 1
ATOM 1353 O O . ASN A 1 182 ? 0.498 -8.298 13.946 1.00 90.75 182 ASN A O 1
ATOM 1357 N N . LEU A 1 183 ? -1.708 -8.054 13.588 1.00 94.94 183 LEU A N 1
ATOM 1358 C CA . LEU A 1 183 ? -1.529 -7.070 12.524 1.00 94.94 183 LEU A CA 1
ATOM 1359 C C . LEU A 1 183 ? -0.784 -5.836 13.054 1.00 94.94 183 LEU A C 1
ATOM 1361 O O . LEU A 1 183 ? -1.235 -5.165 13.986 1.00 94.94 183 LEU A O 1
ATOM 1365 N N . SER A 1 184 ? 0.339 -5.518 12.411 1.00 93.19 184 SER A N 1
ATOM 1366 C CA . SER A 1 184 ? 1.161 -4.354 12.728 1.00 93.19 184 SER A CA 1
ATOM 1367 C C . SER A 1 184 ? 1.283 -3.442 11.514 1.00 93.19 184 SER A C 1
ATOM 1369 O O . SER A 1 184 ? 1.721 -3.862 10.440 1.00 93.19 184 SER A O 1
ATOM 1371 N N . VAL A 1 185 ? 0.904 -2.179 11.697 1.00 97.25 185 VAL A N 1
ATOM 1372 C CA . VAL A 1 185 ? 1.014 -1.124 10.690 1.00 97.25 185 VAL A CA 1
ATOM 1373 C C . VAL A 1 185 ? 1.851 0.006 11.271 1.00 97.25 185 VAL A C 1
ATOM 1375 O O . VAL A 1 185 ? 1.473 0.624 12.264 1.00 97.25 185 VAL A O 1
ATOM 1378 N N . GLY A 1 186 ? 2.999 0.294 10.657 1.00 97.06 186 GLY A N 1
ATOM 1379 C CA . GLY A 1 186 ? 3.957 1.269 11.195 1.00 97.06 186 GLY A CA 1
ATOM 1380 C C . GLY A 1 186 ? 3.458 2.720 11.207 1.00 97.06 186 GLY A C 1
ATOM 1381 O O . GLY A 1 186 ? 4.019 3.558 11.908 1.00 97.06 186 GLY A O 1
ATOM 1382 N N . GLY A 1 187 ? 2.389 3.023 10.473 1.00 97.56 187 GLY A N 1
ATOM 1383 C CA . GLY A 1 187 ? 1.725 4.323 10.442 1.00 97.56 187 GLY A CA 1
ATOM 1384 C C . GLY A 1 187 ? 0.210 4.173 10.544 1.00 97.56 187 GLY A C 1
ATOM 1385 O O . GLY A 1 187 ? -0.287 3.747 11.577 1.00 97.56 187 GLY A O 1
ATOM 1386 N N . SER A 1 188 ? -0.540 4.586 9.520 1.00 98.19 188 SER A N 1
ATOM 1387 C CA . SER A 1 188 ? -2.007 4.677 9.612 1.00 98.19 188 SER A CA 1
ATOM 1388 C C . SER A 1 188 ? -2.724 3.449 9.038 1.00 98.19 188 SER A C 1
ATOM 1390 O O . SER A 1 188 ? -2.232 2.815 8.109 1.00 98.19 188 SER A O 1
ATOM 1392 N N . LEU A 1 189 ? -3.907 3.143 9.562 1.00 98.50 189 LEU A N 1
ATOM 1393 C CA . LEU A 1 189 ? -4.765 2.045 9.123 1.00 98.50 189 LEU A CA 1
ATOM 1394 C C . LEU A 1 189 ? -6.164 2.583 8.815 1.00 98.50 189 LEU A C 1
ATOM 1396 O O . LEU A 1 189 ? -6.788 3.211 9.675 1.00 98.50 189 LEU A O 1
ATOM 1400 N N . ASP A 1 190 ? -6.655 2.329 7.604 1.00 98.44 190 ASP A N 1
ATOM 1401 C CA . ASP A 1 190 ? -8.010 2.695 7.194 1.00 98.44 190 ASP A CA 1
ATOM 1402 C C . ASP A 1 190 ? -8.894 1.463 7.013 1.00 98.44 190 ASP A C 1
ATOM 1404 O O . ASP A 1 190 ? -8.635 0.619 6.157 1.00 98.44 190 ASP A O 1
ATOM 1408 N N . LEU A 1 191 ? -9.934 1.369 7.845 1.00 98.12 191 LEU A N 1
ATOM 1409 C CA . LEU A 1 191 ? -10.920 0.287 7.869 1.00 98.12 191 LEU A CA 1
ATOM 1410 C C . LEU A 1 191 ? -12.327 0.772 7.493 1.00 98.12 191 LEU A C 1
ATOM 1412 O O . LEU A 1 191 ? -13.301 0.038 7.688 1.00 98.12 191 LEU A O 1
ATOM 1416 N N . ARG A 1 192 ? -12.481 2.009 7.012 1.00 97.75 192 ARG A N 1
ATOM 1417 C CA . ARG A 1 192 ? -13.802 2.562 6.678 1.00 97.75 192 ARG A CA 1
ATOM 1418 C C . ARG A 1 192 ? -14.448 1.761 5.549 1.00 97.75 192 ARG A C 1
ATOM 1420 O O . ARG A 1 192 ? -13.787 1.321 4.614 1.00 97.75 192 ARG A O 1
ATOM 1427 N N . GLY A 1 193 ? -15.750 1.531 5.636 1.00 97.19 193 GLY A N 1
ATOM 1428 C CA . GLY A 1 193 ? -16.504 0.728 4.676 1.00 97.19 193 GLY A CA 1
ATOM 1429 C C . GLY A 1 193 ? -16.152 -0.764 4.655 1.00 97.19 193 GLY A C 1
ATOM 1430 O O . GLY A 1 193 ? -16.578 -1.450 3.728 1.00 97.19 193 GLY A O 1
ATOM 1431 N N . THR A 1 194 ? -15.381 -1.266 5.626 1.00 97.62 194 THR A N 1
ATOM 1432 C CA . THR A 1 194 ? -15.169 -2.711 5.817 1.00 97.62 194 THR A CA 1
ATOM 1433 C C . THR A 1 194 ? -16.294 -3.331 6.645 1.00 97.62 194 THR A C 1
ATOM 1435 O O . THR A 1 194 ? -17.100 -2.632 7.258 1.00 97.62 194 THR A O 1
ATOM 1438 N N . GLN A 1 195 ? -16.324 -4.664 6.706 1.00 96.56 195 GLN A N 1
ATOM 1439 C CA . GLN A 1 195 ? -17.314 -5.432 7.467 1.00 96.56 195 GLN A CA 1
ATOM 1440 C C . GLN A 1 195 ? -16.763 -5.907 8.822 1.00 96.56 195 GLN A C 1
ATOM 1442 O O . GLN A 1 195 ? -17.236 -6.898 9.384 1.00 96.56 195 GLN A O 1
ATOM 1447 N N . ILE A 1 196 ? -15.739 -5.224 9.338 1.00 97.69 196 ILE A N 1
ATOM 1448 C CA . ILE A 1 196 ? -15.102 -5.540 10.616 1.00 97.69 196 ILE A CA 1
ATOM 1449 C C . ILE A 1 196 ? -16.040 -5.170 11.767 1.00 97.69 196 ILE A C 1
ATOM 1451 O O . ILE A 1 196 ? -16.514 -4.042 11.871 1.00 97.69 196 ILE A O 1
ATOM 1455 N N . THR A 1 197 ? -16.266 -6.120 12.676 1.00 97.75 197 THR A N 1
ATOM 1456 C CA . THR A 1 197 ? -17.124 -5.925 13.860 1.00 97.75 197 THR A CA 1
ATOM 1457 C C . THR A 1 197 ? -16.361 -5.937 15.186 1.00 97.75 197 THR A C 1
ATOM 1459 O O . THR A 1 197 ? -16.945 -5.673 16.241 1.00 97.75 197 THR A O 1
ATOM 1462 N N . VAL A 1 198 ? -15.074 -6.289 15.166 1.00 97.88 198 VAL A N 1
ATOM 1463 C CA . VAL A 1 198 ? -14.184 -6.382 16.334 1.00 97.88 198 VAL A CA 1
ATOM 1464 C C . VAL A 1 198 ? -12.757 -6.058 15.880 1.00 97.88 198 VAL A C 1
ATOM 1466 O O . VAL A 1 198 ? -12.308 -6.603 14.875 1.00 97.88 198 VAL A O 1
ATOM 1469 N N . LEU A 1 199 ? -12.042 -5.203 16.614 1.00 97.94 199 LEU A N 1
ATOM 1470 C CA . LEU A 1 199 ? -10.590 -5.033 16.451 1.00 97.94 199 LEU A CA 1
ATOM 1471 C C . LEU A 1 199 ? -9.837 -6.137 17.222 1.00 97.94 199 LEU A C 1
ATOM 1473 O O . LEU A 1 199 ? -10.256 -6.422 18.347 1.00 97.94 199 LEU A O 1
ATOM 1477 N N . PRO A 1 200 ? -8.761 -6.737 16.677 1.00 96.31 200 PRO A N 1
ATOM 1478 C CA . PRO A 1 200 ? -8.039 -7.826 17.338 1.00 96.31 200 PRO A CA 1
ATOM 1479 C C . PRO A 1 200 ? -7.222 -7.343 18.543 1.00 96.31 200 PRO A C 1
ATOM 1481 O O . PRO A 1 200 ? -6.843 -6.174 18.612 1.00 96.31 200 PRO A O 1
ATOM 1484 N N . ASP A 1 201 ? -6.928 -8.252 19.477 1.00 93.88 201 ASP A N 1
ATOM 1485 C CA . ASP A 1 201 ? -6.267 -7.913 20.745 1.00 93.88 201 ASP A CA 1
ATOM 1486 C C . ASP A 1 201 ? -4.860 -7.325 20.556 1.00 93.88 201 ASP A C 1
ATOM 1488 O O . ASP A 1 201 ? -4.521 -6.354 21.229 1.00 93.88 201 ASP A O 1
ATOM 1492 N N . ASN A 1 202 ? -4.068 -7.838 19.607 1.00 92.94 202 ASN A N 1
ATOM 1493 C CA . ASN A 1 202 ? -2.685 -7.391 19.394 1.00 92.94 202 ASN A CA 1
ATOM 1494 C C . ASN A 1 202 ? -2.542 -6.444 18.189 1.00 92.94 202 ASN A C 1
ATOM 1496 O O . ASN A 1 202 ? -1.473 -6.378 17.577 1.00 92.94 202 ASN A O 1
ATOM 1500 N N . LEU A 1 203 ? -3.601 -5.696 17.848 1.00 95.38 203 LEU A N 1
ATOM 1501 C CA . LEU A 1 203 ? -3.532 -4.668 16.809 1.00 95.38 203 LEU A CA 1
ATOM 1502 C C . LEU A 1 203 ? -2.527 -3.576 17.201 1.00 95.38 203 LEU A C 1
ATOM 1504 O O . LEU A 1 203 ? -2.685 -2.909 18.225 1.00 95.38 203 LEU A O 1
ATOM 1508 N N . SER A 1 204 ? -1.546 -3.328 16.336 1.00 93.69 204 SER A N 1
ATOM 1509 C CA . SER A 1 204 ? -0.584 -2.237 16.493 1.00 93.69 204 SER A CA 1
ATOM 1510 C C . SER A 1 204 ? -0.669 -1.275 15.313 1.00 93.69 204 SER A C 1
ATOM 1512 O O . SER A 1 204 ? -0.529 -1.675 14.158 1.00 93.69 204 SER A O 1
ATOM 1514 N N . VAL A 1 205 ? -0.884 0.007 15.608 1.00 96.31 205 VAL A N 1
ATOM 1515 C CA . VAL A 1 205 ? -0.959 1.091 14.621 1.00 96.31 205 VAL A CA 1
ATOM 1516 C C . VAL A 1 205 ? -0.050 2.214 15.105 1.00 96.31 205 VAL A C 1
ATOM 1518 O O . VAL A 1 205 ? -0.243 2.734 16.198 1.00 96.31 205 VAL A O 1
ATOM 1521 N N . GLY A 1 206 ? 0.962 2.576 14.317 1.00 95.81 206 GLY A N 1
ATOM 1522 C CA . GLY A 1 206 ? 1.930 3.619 14.683 1.00 95.81 206 GLY A CA 1
ATOM 1523 C C . GLY A 1 206 ? 1.437 5.055 14.465 1.00 95.81 206 GLY A C 1
ATOM 1524 O O . GLY A 1 206 ? 2.138 6.007 14.798 1.00 95.81 206 GLY A O 1
ATOM 1525 N N . GLY A 1 207 ? 0.253 5.225 13.876 1.00 94.94 207 GLY A N 1
ATOM 1526 C CA . GLY A 1 207 ? -0.327 6.513 13.514 1.00 94.94 207 GLY A CA 1
ATOM 1527 C C . GLY A 1 207 ? -1.848 6.532 13.638 1.00 94.94 207 GLY A C 1
ATOM 1528 O O . GLY A 1 207 ? -2.403 6.239 14.693 1.00 94.94 207 GLY A O 1
ATOM 1529 N N . SER A 1 208 ? -2.534 6.948 12.573 1.00 96.19 208 SER A N 1
ATOM 1530 C CA . SER A 1 208 ? -3.979 7.196 12.616 1.00 96.19 208 SER A CA 1
ATOM 1531 C C . SER A 1 208 ? -4.790 5.927 12.377 1.00 96.19 208 SER A C 1
ATOM 1533 O O . SER A 1 208 ? -4.454 5.132 11.504 1.00 96.19 208 SER A O 1
ATOM 1535 N N . LEU A 1 209 ? -5.905 5.782 13.090 1.00 97.62 209 LEU A N 1
ATOM 1536 C CA . LEU A 1 209 ? -6.885 4.722 12.860 1.00 97.62 209 LEU A CA 1
ATOM 1537 C C . LEU A 1 209 ? -8.193 5.335 12.342 1.00 97.62 209 LEU A C 1
ATOM 1539 O O . LEU A 1 209 ? -8.796 6.174 13.016 1.00 97.62 209 LEU A O 1
ATOM 1543 N N . TYR A 1 210 ? -8.628 4.921 11.152 1.00 97.44 210 TYR A N 1
ATOM 1544 C CA . TYR A 1 210 ? -9.879 5.369 10.536 1.00 97.44 210 TYR A CA 1
ATOM 1545 C C . TYR A 1 210 ? -10.895 4.228 10.528 1.00 97.44 210 TYR A C 1
ATOM 1547 O O . TYR A 1 210 ? -10.620 3.154 9.997 1.00 97.44 210 TYR A O 1
ATOM 1555 N N . LEU A 1 211 ? -12.064 4.459 11.128 1.00 97.38 211 LEU A N 1
ATOM 1556 C CA . LEU A 1 211 ? -13.093 3.446 11.366 1.00 97.38 211 LEU A CA 1
ATOM 1557 C C . LEU A 1 211 ? -14.475 3.977 10.983 1.00 97.38 211 LEU A C 1
ATOM 1559 O O . LEU A 1 211 ? -14.719 5.178 11.095 1.00 97.38 211 LEU A O 1
ATOM 1563 N N . ASP A 1 212 ? -15.388 3.054 10.685 1.00 96.75 212 ASP A N 1
ATOM 1564 C CA . ASP A 1 212 ? -16.830 3.254 10.856 1.00 96.75 212 ASP A CA 1
ATOM 1565 C C . ASP A 1 212 ? -17.243 2.600 12.191 1.00 96.75 212 ASP A C 1
ATOM 1567 O O . ASP A 1 212 ? -17.587 1.414 12.247 1.00 96.75 212 ASP A O 1
ATOM 1571 N N . PRO A 1 213 ? -17.131 3.321 13.324 1.00 95.50 213 PRO A N 1
ATOM 1572 C CA . PRO A 1 213 ? -17.175 2.720 14.659 1.00 95.50 213 PRO A CA 1
ATOM 1573 C C . PRO A 1 213 ? -18.552 2.164 15.047 1.00 95.50 213 PRO A C 1
ATOM 1575 O O . PRO A 1 213 ? -18.662 1.417 16.019 1.00 95.50 213 PRO A O 1
ATOM 1578 N N . GLN A 1 214 ? -19.612 2.509 14.311 1.00 94.94 214 GLN A N 1
ATOM 1579 C CA . GLN A 1 214 ? -21.002 2.182 14.642 1.00 94.94 214 GLN A CA 1
ATOM 1580 C C . GLN A 1 214 ? -21.262 0.670 14.693 1.00 94.94 214 GLN A C 1
ATOM 1582 O O . GLN A 1 214 ? -22.186 0.228 15.379 1.00 94.94 214 GLN A O 1
ATOM 1587 N N . HIS A 1 215 ? -20.452 -0.122 13.989 1.00 93.88 215 HIS A N 1
ATOM 1588 C CA . HIS A 1 215 ? -20.600 -1.576 13.892 1.00 93.88 215 HIS A CA 1
ATOM 1589 C C . HIS A 1 215 ? -19.502 -2.353 14.631 1.00 93.88 215 HIS A C 1
ATOM 1591 O O . HIS A 1 215 ? -19.550 -3.583 14.682 1.00 93.88 215 HIS A O 1
ATOM 1597 N N . ILE A 1 216 ? -18.555 -1.654 15.265 1.00 98.00 216 ILE A N 1
ATOM 1598 C CA . ILE A 1 216 ? -17.441 -2.273 15.983 1.00 98.00 216 ILE A CA 1
ATOM 1599 C C . ILE A 1 216 ? -17.803 -2.411 17.467 1.00 98.00 216 ILE A C 1
ATOM 1601 O O . ILE A 1 216 ? -18.024 -1.447 18.207 1.00 98.00 216 ILE A O 1
ATOM 1605 N N . SER A 1 217 ? -17.913 -3.653 17.925 1.00 97.25 217 SER A N 1
ATOM 1606 C CA . SER A 1 217 ? -18.443 -3.986 19.249 1.00 97.25 217 SER A CA 1
ATOM 1607 C C . SER A 1 217 ? -17.494 -3.615 20.390 1.00 97.25 217 SER A C 1
ATOM 1609 O O . SER A 1 217 ? -17.960 -3.124 21.417 1.00 97.25 217 SER A O 1
ATOM 1611 N N . ASN A 1 218 ? -16.181 -3.752 20.198 1.00 97.88 218 ASN A N 1
ATOM 1612 C CA . ASN A 1 218 ? -15.160 -3.383 21.180 1.00 97.88 218 ASN A CA 1
ATOM 1613 C C . ASN A 1 218 ? -14.635 -1.951 21.014 1.00 97.88 218 ASN A C 1
ATOM 1615 O O . ASN A 1 218 ? -13.549 -1.654 21.502 1.00 97.88 218 ASN A O 1
ATOM 1619 N N . VAL A 1 219 ? -15.400 -1.069 20.363 1.00 98.38 219 VAL A N 1
ATOM 1620 C CA . VAL A 1 219 ? -15.078 0.356 20.216 1.00 98.38 219 VAL A CA 1
ATOM 1621 C C . VAL A 1 219 ? -16.228 1.235 20.717 1.00 98.38 219 VAL A C 1
ATOM 1623 O O . VAL A 1 219 ? -17.407 0.894 20.579 1.00 98.38 219 VAL A O 1
ATOM 1626 N N . SER A 1 220 ? -15.882 2.374 21.309 1.00 98.50 220 SER A N 1
ATOM 1627 C CA . SER A 1 220 ? -16.748 3.538 21.524 1.00 98.50 220 SER A CA 1
ATOM 1628 C C . SER A 1 220 ? -16.064 4.777 20.945 1.00 98.50 220 SER A C 1
ATOM 1630 O O . SER A 1 220 ? -14.867 4.751 20.649 1.00 98.50 220 SER A O 1
ATOM 1632 N N . TYR A 1 221 ? -16.810 5.861 20.735 1.00 98.44 221 TYR A N 1
ATOM 1633 C CA . TYR A 1 221 ? -16.250 7.038 20.078 1.00 98.44 221 TYR A CA 1
ATOM 1634 C C . TYR A 1 221 ? -16.953 8.343 20.451 1.00 98.44 221 TYR A C 1
ATOM 1636 O O . TYR A 1 221 ? -18.093 8.361 20.927 1.00 98.44 221 TYR A O 1
ATOM 1644 N N . ARG A 1 222 ? -16.265 9.458 20.208 1.00 97.75 222 ARG A N 1
ATOM 1645 C CA . ARG A 1 222 ? -16.800 10.822 20.265 1.00 97.75 222 ARG A CA 1
ATOM 1646 C C . ARG A 1 222 ? -16.334 11.582 19.036 1.00 97.75 222 ARG A C 1
ATOM 1648 O O . ARG A 1 222 ? -15.147 11.609 18.734 1.00 97.75 222 ARG A O 1
ATOM 1655 N N . GLU A 1 223 ? -17.269 12.207 18.339 1.00 95.62 223 GLU A N 1
ATOM 1656 C CA . GLU A 1 223 ? -16.981 13.068 17.191 1.00 95.62 223 GLU A CA 1
ATOM 1657 C C . GLU A 1 223 ? -16.844 14.527 17.629 1.00 95.62 223 GLU A C 1
ATOM 1659 O O . GLU A 1 223 ? -17.259 14.902 18.727 1.00 95.62 223 GLU A O 1
ATOM 1664 N N . ASN A 1 224 ? -16.310 15.370 16.742 1.00 94.44 224 ASN A N 1
ATOM 1665 C CA . ASN A 1 224 ? -16.247 16.822 16.927 1.00 94.44 224 ASN A CA 1
ATOM 1666 C C . ASN A 1 224 ? -15.553 17.253 18.235 1.00 94.44 224 ASN A C 1
ATOM 1668 O O . ASN A 1 224 ? -15.914 18.263 18.838 1.00 94.44 224 ASN A O 1
ATOM 1672 N N . CYS A 1 225 ? -14.551 16.492 18.675 1.00 92.38 225 CYS A N 1
ATOM 1673 C CA . CYS A 1 225 ? -13.813 16.760 19.900 1.00 92.38 225 CYS A CA 1
ATOM 1674 C C . CYS A 1 225 ? -12.786 17.876 19.695 1.00 92.38 225 CYS A C 1
ATOM 1676 O O . CYS A 1 225 ? -11.975 17.837 18.762 1.00 92.38 225 CYS A O 1
ATOM 1678 N N . GLY A 1 226 ? -12.813 18.847 20.610 1.00 84.81 226 GLY A N 1
ATOM 1679 C CA . GLY A 1 226 ? -11.890 19.977 20.649 1.00 84.81 226 GLY A CA 1
ATOM 1680 C C . GLY A 1 226 ? -11.943 20.882 19.412 1.00 84.81 226 GLY A C 1
ATOM 1681 O O . GLY A 1 226 ? -12.817 20.784 18.554 1.00 84.81 226 GLY A O 1
ATOM 1682 N N . TYR A 1 227 ? -10.976 21.796 19.321 1.00 79.69 227 TYR A N 1
ATOM 1683 C CA . TYR A 1 227 ? -10.925 22.809 18.258 1.00 79.69 227 TYR A CA 1
ATOM 1684 C C . TYR A 1 227 ? -10.716 22.222 16.852 1.00 79.69 227 TYR A C 1
ATOM 1686 O O . TYR A 1 227 ? -11.148 22.809 15.865 1.00 79.69 227 TYR A O 1
ATOM 1694 N N . SER A 1 228 ? -10.056 21.066 16.745 1.00 83.25 228 SER A N 1
ATOM 1695 C CA . SER A 1 228 ? -9.765 20.424 15.458 1.00 83.25 228 SER A CA 1
ATOM 1696 C C . SER A 1 228 ? -10.873 19.469 15.000 1.00 83.25 228 SER A C 1
ATOM 1698 O O . SER A 1 228 ? -10.653 18.728 14.045 1.00 83.25 228 SER A O 1
ATOM 1700 N N . SER A 1 229 ? -12.024 19.454 15.688 1.00 89.44 229 SER A N 1
ATOM 1701 C CA . SER A 1 229 ? -13.180 18.597 15.391 1.00 89.44 229 SER A CA 1
ATOM 1702 C C . SER A 1 229 ? -12.795 17.130 15.167 1.00 89.44 229 SER A C 1
ATOM 1704 O O . SER A 1 229 ? -13.252 16.490 14.223 1.00 89.44 229 SER A O 1
ATOM 1706 N N . ARG A 1 230 ? -11.914 16.597 16.024 1.00 90.06 230 ARG A N 1
ATOM 1707 C CA . ARG A 1 230 ? -11.390 15.234 15.871 1.00 90.06 230 ARG A CA 1
ATOM 1708 C C . ARG A 1 230 ? -12.426 14.207 16.307 1.00 90.06 230 ARG A C 1
ATOM 1710 O O . ARG A 1 230 ? -13.206 14.460 17.223 1.00 90.06 230 ARG A O 1
ATOM 1717 N N . THR A 1 231 ? -12.362 13.026 15.707 1.00 95.88 231 THR A N 1
ATOM 1718 C CA . THR A 1 231 ? -12.971 11.833 16.295 1.00 95.88 231 THR A CA 1
ATOM 1719 C C . THR A 1 231 ? -11.962 11.182 17.233 1.00 95.88 231 THR A C 1
ATOM 1721 O O . THR A 1 231 ? -10.803 10.991 16.858 1.00 95.88 231 THR A O 1
ATOM 1724 N N . ILE A 1 232 ? -12.395 10.883 18.453 1.00 97.88 232 ILE A N 1
ATOM 1725 C CA . ILE A 1 232 ? -11.659 10.068 19.420 1.00 97.88 232 ILE A CA 1
ATOM 1726 C C . ILE A 1 232 ? -12.348 8.715 19.482 1.00 97.88 232 ILE A C 1
ATOM 1728 O O . ILE A 1 232 ? -13.565 8.654 19.657 1.00 97.88 232 ILE A O 1
ATOM 1732 N N . TYR A 1 233 ? -11.570 7.647 19.374 1.00 98.31 233 TYR A N 1
ATOM 1733 C CA . TYR A 1 233 ? -12.025 6.283 19.599 1.00 98.31 233 TYR A CA 1
ATOM 1734 C C . TYR A 1 233 ? -11.428 5.761 20.902 1.00 98.31 233 TYR A C 1
ATOM 1736 O O . TYR A 1 233 ? -10.259 6.017 21.189 1.00 98.31 233 TYR A O 1
ATOM 1744 N N . SER A 1 234 ? -12.205 4.988 21.656 1.00 98.25 234 SER A N 1
ATOM 1745 C CA . SER A 1 234 ? -11.668 4.043 22.631 1.00 98.25 234 SER A CA 1
ATOM 1746 C C . SER A 1 234 ? -11.911 2.630 22.125 1.00 98.25 234 SER A C 1
ATOM 1748 O O . SER A 1 234 ? -13.015 2.325 21.684 1.00 98.25 234 SER A O 1
ATOM 1750 N N . ALA A 1 235 ? -10.892 1.779 22.183 1.00 98.00 235 ALA A N 1
ATOM 1751 C CA . ALA A 1 235 ? -10.960 0.368 21.837 1.00 98.00 235 ALA A CA 1
ATOM 1752 C C . ALA A 1 235 ? -10.563 -0.489 23.042 1.00 98.00 235 ALA A C 1
ATOM 1754 O O . ALA A 1 235 ? -9.625 -0.146 23.760 1.00 98.00 235 ALA A O 1
ATOM 1755 N N . TRP A 1 236 ? -11.253 -1.607 23.259 1.00 97.50 236 TRP A N 1
ATOM 1756 C CA . TRP A 1 236 ? -10.859 -2.620 24.238 1.00 97.50 236 TRP A CA 1
ATOM 1757 C C . TRP A 1 236 ? -10.111 -3.745 23.530 1.00 97.50 236 TRP A C 1
ATOM 1759 O O . TRP A 1 236 ? -10.697 -4.441 22.696 1.00 97.50 236 TRP A O 1
ATOM 1769 N N . MET A 1 237 ? -8.838 -3.908 23.870 1.00 94.12 237 MET A N 1
ATOM 1770 C CA . MET A 1 237 ? -7.919 -4.865 23.251 1.00 94.12 237 MET A CA 1
ATOM 1771 C C . MET A 1 237 ? -6.769 -5.178 24.210 1.00 94.12 237 MET A C 1
ATOM 1773 O O . MET A 1 237 ? -6.351 -4.306 24.973 1.00 94.12 237 MET A O 1
ATOM 1777 N N . ASP A 1 238 ? -6.307 -6.429 24.215 1.00 91.31 238 ASP A N 1
ATOM 1778 C CA . ASP A 1 238 ? -5.242 -6.913 25.113 1.00 91.31 238 ASP A CA 1
ATOM 1779 C C . ASP A 1 238 ? -5.516 -6.572 26.594 1.00 91.31 238 ASP A C 1
ATOM 1781 O O . ASP A 1 238 ? -4.697 -6.020 27.328 1.00 91.31 238 ASP A O 1
ATOM 1785 N N . ASN A 1 239 ? -6.753 -6.837 27.032 1.00 92.62 239 ASN A N 1
ATOM 1786 C CA . ASN A 1 239 ? -7.240 -6.534 28.384 1.00 92.62 239 ASN A CA 1
ATOM 1787 C C . ASN A 1 239 ? -7.019 -5.079 28.846 1.00 92.62 239 ASN A C 1
ATOM 1789 O O . ASN A 1 239 ? -6.928 -4.817 30.048 1.00 92.62 239 ASN A O 1
ATOM 1793 N N . ASN A 1 240 ? -6.946 -4.131 27.910 1.00 95.06 240 ASN A N 1
ATOM 1794 C CA . ASN A 1 240 ? -6.720 -2.725 28.200 1.00 95.06 240 ASN A CA 1
ATOM 1795 C C . ASN A 1 240 ? -7.528 -1.817 27.258 1.00 95.06 240 ASN A C 1
ATOM 1797 O O . ASN A 1 240 ? -7.974 -2.219 26.183 1.00 95.06 240 ASN A O 1
ATOM 1801 N N . PHE A 1 241 ? -7.706 -0.562 27.664 1.00 97.31 241 PHE A N 1
ATOM 1802 C CA . PHE A 1 241 ? -8.261 0.474 26.804 1.00 97.31 241 PHE A CA 1
ATOM 1803 C C . PHE A 1 241 ? -7.151 1.152 26.004 1.00 97.31 241 PHE A C 1
ATOM 1805 O O . PHE A 1 241 ? -6.165 1.645 26.562 1.00 97.31 241 PHE A O 1
ATOM 1812 N N . LYS A 1 242 ? -7.349 1.228 24.691 1.00 97.62 242 LYS A N 1
ATOM 1813 C CA . LYS A 1 242 ? -6.557 2.048 23.777 1.00 97.62 242 LYS A CA 1
ATOM 1814 C C . LYS A 1 242 ? -7.382 3.234 23.301 1.00 97.62 242 LYS A C 1
ATOM 1816 O O . LYS A 1 242 ? -8.586 3.110 23.094 1.00 97.62 242 LYS A O 1
ATOM 1821 N N . ILE A 1 243 ? -6.737 4.378 23.143 1.00 98.25 243 ILE A N 1
ATOM 1822 C CA . ILE A 1 243 ? -7.288 5.602 22.580 1.00 98.25 243 ILE A CA 1
ATOM 1823 C C . ILE A 1 243 ? -6.666 5.815 21.208 1.00 98.25 243 ILE A C 1
ATOM 1825 O O . ILE A 1 243 ? -5.447 5.740 21.066 1.00 98.25 243 ILE A O 1
ATOM 1829 N N . ALA A 1 244 ? -7.504 6.112 20.219 1.00 97.88 244 ALA A N 1
ATOM 1830 C CA . ALA A 1 244 ? -7.073 6.535 18.897 1.00 97.88 244 ALA A CA 1
ATOM 1831 C C . ALA A 1 244 ? -7.623 7.936 18.602 1.00 97.88 244 ALA A C 1
ATOM 1833 O O . ALA A 1 244 ? -8.834 8.154 18.686 1.00 97.88 244 ALA A O 1
ATOM 1834 N N . ALA A 1 245 ? -6.751 8.891 18.279 1.00 95.94 245 ALA A N 1
ATOM 1835 C CA . ALA A 1 245 ? -7.143 10.278 18.027 1.00 95.94 245 ALA A CA 1
ATOM 1836 C C . ALA A 1 245 ? -6.109 11.008 17.157 1.00 95.94 245 ALA A C 1
ATOM 1838 O O . ALA A 1 245 ? -5.000 11.315 17.593 1.00 95.94 245 ALA A O 1
ATOM 1839 N N . GLY A 1 246 ? -6.472 11.344 15.916 1.00 92.25 246 GLY A N 1
ATOM 1840 C CA . GLY A 1 246 ? -5.494 11.887 14.969 1.00 92.25 246 GLY A CA 1
ATOM 1841 C C . GLY A 1 246 ? -4.375 10.877 14.714 1.00 92.25 246 GLY A C 1
ATOM 1842 O O . GLY A 1 246 ? -4.672 9.727 14.430 1.00 92.25 246 GLY A O 1
ATOM 1843 N N . CYS A 1 247 ? -3.117 11.299 14.850 1.00 92.75 247 CYS A N 1
ATOM 1844 C CA . CYS A 1 247 ? -1.940 10.441 14.688 1.00 92.75 247 CYS A CA 1
ATOM 1845 C C . CYS A 1 247 ? -1.535 9.684 15.966 1.00 92.75 247 CYS A C 1
ATOM 1847 O O . CYS A 1 247 ? -0.416 9.188 16.038 1.00 92.75 247 CYS A O 1
ATOM 1849 N N . PHE A 1 248 ? -2.399 9.654 16.983 1.00 96.25 248 PHE A N 1
ATOM 1850 C CA . PHE A 1 248 ? -2.151 8.951 18.236 1.00 96.25 248 PHE A CA 1
ATOM 1851 C C . PHE A 1 248 ? -2.903 7.619 18.275 1.00 96.25 248 PHE A C 1
ATOM 1853 O O . PHE A 1 248 ? -4.103 7.587 17.984 1.00 96.25 248 PHE A O 1
ATOM 1860 N N . PHE A 1 249 ? -2.218 6.570 18.733 1.00 96.62 249 PHE A N 1
ATOM 1861 C CA . PHE A 1 249 ? -2.788 5.281 19.114 1.00 96.62 249 PHE A CA 1
ATOM 1862 C C . PHE A 1 249 ? -2.015 4.724 20.320 1.00 96.62 249 PHE A C 1
ATOM 1864 O O . PHE A 1 249 ? -0.828 4.427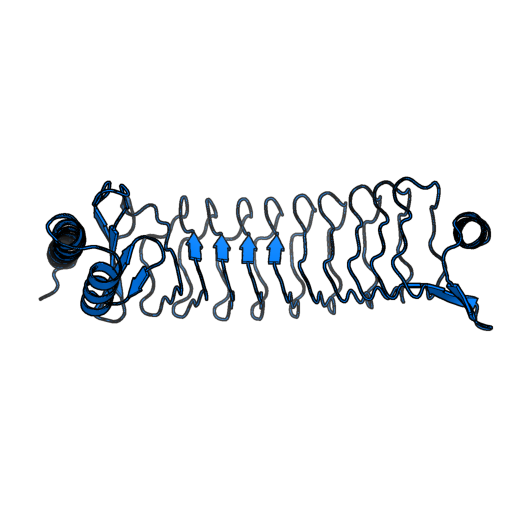 20.216 1.00 96.62 249 PHE A O 1
ATOM 1871 N N . GLY A 1 250 ? -2.658 4.608 21.482 1.00 96.69 250 GLY A N 1
ATOM 1872 C CA . GLY A 1 250 ? -1.962 4.258 22.727 1.00 96.69 250 GLY A CA 1
ATOM 1873 C C . GLY A 1 250 ? -2.894 4.140 23.928 1.00 96.69 250 GLY A C 1
ATOM 1874 O O . GLY A 1 250 ? -4.107 4.099 23.776 1.00 96.69 250 GLY A O 1
ATOM 1875 N N . THR A 1 251 ? -2.352 4.032 25.134 1.00 97.19 251 THR A N 1
ATOM 1876 C CA . THR A 1 251 ? -3.128 4.003 26.387 1.00 97.19 251 THR A CA 1
ATOM 1877 C C . THR A 1 251 ? -3.711 5.377 26.734 1.00 97.19 251 THR A C 1
ATOM 1879 O O . THR A 1 251 ? -3.327 6.394 26.158 1.00 97.19 251 THR A O 1
ATOM 1882 N N . LEU A 1 252 ? -4.630 5.429 27.707 1.00 98.06 252 LEU A N 1
ATOM 1883 C CA . LEU A 1 252 ? -5.174 6.702 28.197 1.00 98.06 252 LEU A CA 1
ATOM 1884 C C . LEU A 1 252 ? -4.080 7.629 28.745 1.00 98.06 252 LEU A C 1
ATOM 1886 O O . LEU A 1 252 ? -4.079 8.805 28.411 1.00 98.06 252 LEU A O 1
ATOM 1890 N N . ASN A 1 253 ? -3.147 7.115 29.551 1.00 98.12 253 ASN A N 1
ATOM 1891 C CA . ASN A 1 253 ? -2.091 7.947 30.136 1.00 98.12 253 ASN A CA 1
ATOM 1892 C C . ASN A 1 253 ? -1.203 8.561 29.045 1.00 98.12 253 ASN A C 1
ATOM 1894 O O . ASN A 1 253 ? -0.997 9.767 29.033 1.00 98.12 253 ASN A O 1
ATOM 1898 N N . GLU A 1 254 ? -0.767 7.746 28.080 1.00 97.94 254 GLU A N 1
ATOM 1899 C CA . GLU A 1 254 ? 0.016 8.220 26.930 1.00 97.94 254 GLU A CA 1
ATOM 1900 C C . GLU A 1 254 ? -0.761 9.255 26.100 1.00 97.94 254 GLU A C 1
ATOM 1902 O O . GLU A 1 254 ? -0.172 10.201 25.582 1.00 97.94 254 GLU A O 1
ATOM 1907 N N . PHE A 1 255 ? -2.085 9.100 25.982 1.00 97.81 255 PHE A N 1
ATOM 1908 C CA . PHE A 1 255 ? -2.935 10.067 25.288 1.00 97.81 255 PHE A CA 1
ATOM 1909 C C . PHE A 1 255 ? -3.003 11.399 26.035 1.00 97.81 255 PHE A C 1
ATOM 1911 O O . PHE A 1 255 ? -2.877 12.454 25.418 1.00 97.81 255 PHE A O 1
ATOM 1918 N N . GLU A 1 256 ? -3.220 11.362 27.350 1.00 98.00 256 GLU A N 1
ATOM 1919 C CA . GLU A 1 256 ? -3.296 12.567 28.177 1.00 98.00 256 GLU A CA 1
ATOM 1920 C C . GLU A 1 256 ? -1.969 13.334 28.172 1.00 98.00 256 GLU A C 1
ATOM 1922 O O . GLU A 1 256 ? -1.995 14.556 28.004 1.00 98.00 256 GLU A O 1
ATOM 1927 N N . ASP A 1 257 ? -0.840 12.622 28.242 1.00 98.06 257 ASP A N 1
ATOM 1928 C CA . ASP A 1 257 ? 0.503 13.195 28.115 1.00 98.06 257 ASP A CA 1
ATOM 1929 C C . ASP A 1 257 ? 0.694 13.856 26.735 1.00 98.06 257 ASP A C 1
ATOM 1931 O O . ASP A 1 257 ? 1.068 15.026 26.646 1.00 98.06 257 ASP A O 1
ATOM 1935 N N . ALA A 1 258 ? 0.350 13.159 25.644 1.00 96.88 258 ALA A N 1
ATOM 1936 C CA . ALA A 1 258 ? 0.453 13.702 24.284 1.00 96.88 258 ALA A CA 1
ATOM 1937 C C . ALA A 1 258 ? -0.452 14.932 24.055 1.00 96.88 258 ALA A C 1
ATOM 1939 O O . ALA A 1 258 ? -0.105 15.853 23.303 1.00 96.88 258 ALA A O 1
ATOM 1940 N N . VAL A 1 259 ? -1.625 14.966 24.697 1.00 96.25 259 VAL A N 1
ATOM 1941 C CA . VAL A 1 259 ? -2.520 16.129 24.679 1.00 96.25 259 VAL A CA 1
ATOM 1942 C C . VAL A 1 259 ? -1.884 17.310 25.408 1.00 96.25 259 VAL A C 1
ATOM 1944 O O . VAL A 1 259 ? -1.949 18.417 24.876 1.00 96.25 259 VAL A O 1
ATOM 1947 N N . ASP A 1 260 ? -1.253 17.100 26.563 1.00 96.69 260 ASP A N 1
ATOM 1948 C CA . ASP A 1 260 ? -0.585 18.164 27.330 1.00 96.69 260 ASP A CA 1
ATOM 1949 C C . ASP A 1 260 ? 0.654 18.733 26.630 1.00 96.69 260 ASP A C 1
ATOM 1951 O O . ASP A 1 260 ? 0.972 19.912 26.791 1.00 96.69 260 ASP A O 1
ATOM 1955 N N . GLU A 1 261 ? 1.328 17.936 25.801 1.00 96.00 261 GLU A N 1
ATOM 1956 C CA . GLU A 1 261 ? 2.414 18.423 24.944 1.00 96.00 261 GLU A CA 1
ATOM 1957 C C . GLU A 1 261 ? 1.913 19.347 23.819 1.00 96.00 261 GLU A C 1
ATOM 1959 O O . GLU A 1 261 ? 2.638 20.237 23.368 1.00 96.00 261 GLU A O 1
ATOM 1964 N N . SER A 1 262 ? 0.674 19.146 23.358 1.00 93.56 262 SER A N 1
ATOM 1965 C CA . SER A 1 262 ? 0.130 19.802 22.159 1.00 93.56 262 SER A CA 1
ATOM 1966 C C . SER A 1 262 ? -0.882 20.915 22.451 1.00 93.56 262 SER A C 1
ATOM 1968 O O . SER A 1 262 ? -1.076 21.816 21.629 1.00 93.56 262 SER A O 1
ATOM 1970 N N . TYR A 1 263 ? -1.565 20.853 23.591 1.00 92.94 263 TYR A N 1
ATOM 1971 C CA . TYR A 1 263 ? -2.697 21.702 23.952 1.00 92.94 263 TYR A CA 1
ATOM 1972 C C . TYR A 1 263 ? -2.590 22.152 25.415 1.00 92.94 263 TYR A C 1
ATOM 1974 O O . TYR A 1 263 ? -1.854 21.587 26.212 1.00 92.94 263 TYR A O 1
ATOM 1982 N N . SER A 1 264 ? -3.341 23.189 25.794 1.00 93.19 264 SER A N 1
ATOM 1983 C CA . SER A 1 264 ? -3.407 23.648 27.188 1.00 93.19 264 SER A CA 1
ATOM 1984 C C . SER A 1 264 ? -4.793 24.184 27.553 1.00 93.19 264 SER A C 1
ATOM 1986 O O . SER A 1 264 ? -5.615 24.475 26.678 1.00 93.19 264 SER A O 1
ATOM 1988 N N . GLY A 1 265 ? -5.051 24.305 28.859 1.00 94.00 265 GLY A N 1
ATOM 1989 C CA . GLY A 1 265 ? -6.300 24.841 29.406 1.00 94.00 265 GLY A CA 1
ATOM 1990 C C . GLY A 1 265 ? -7.530 24.014 29.026 1.00 94.00 265 GLY A C 1
ATOM 1991 O O . GLY A 1 265 ? -7.449 22.797 28.861 1.00 94.00 265 GLY A O 1
ATOM 1992 N N . ASP A 1 266 ? -8.666 24.690 28.849 1.00 93.00 266 ASP A N 1
ATOM 1993 C CA . ASP A 1 266 ? -9.965 24.055 28.579 1.00 93.00 266 ASP A CA 1
ATOM 1994 C C . ASP A 1 266 ? -9.955 23.158 27.330 1.00 93.00 266 ASP A C 1
ATOM 1996 O O . ASP A 1 266 ? -10.682 22.170 27.266 1.00 93.00 266 ASP A O 1
ATOM 2000 N N . ALA A 1 267 ? -9.116 23.474 26.337 1.00 91.06 267 ALA A N 1
ATOM 2001 C CA . ALA A 1 267 ? -8.996 22.671 25.124 1.00 91.06 267 ALA A CA 1
ATOM 2002 C C . ALA A 1 267 ? -8.341 21.307 25.391 1.00 91.06 267 ALA A C 1
ATOM 2004 O O . ALA A 1 267 ? -8.817 20.299 24.869 1.00 91.06 267 ALA A O 1
ATOM 2005 N N . ALA A 1 268 ? -7.276 21.271 26.201 1.00 95.12 268 ALA A N 1
ATOM 2006 C CA . ALA A 1 268 ? -6.625 20.024 26.599 1.00 95.12 268 ALA A CA 1
ATOM 2007 C C . ALA A 1 268 ? -7.588 19.159 27.421 1.00 95.12 268 ALA A C 1
ATOM 2009 O O . ALA A 1 268 ? -7.822 17.999 27.083 1.00 95.12 268 ALA A O 1
ATOM 2010 N N . GLU A 1 269 ? -8.236 19.748 28.429 1.00 95.44 269 GLU A N 1
ATOM 2011 C CA . GLU A 1 269 ? -9.194 19.021 29.268 1.00 95.44 269 GLU A CA 1
ATOM 2012 C C . GLU A 1 269 ? -10.402 18.506 28.478 1.00 95.44 269 GLU A C 1
ATOM 2014 O O . GLU A 1 269 ? -10.855 17.392 28.730 1.00 95.44 269 GLU A O 1
ATOM 2019 N N . ALA A 1 270 ? -10.880 19.236 27.464 1.00 94.81 270 ALA A N 1
ATOM 2020 C CA . ALA A 1 270 ? -11.950 18.749 26.594 1.00 94.81 270 ALA A CA 1
ATOM 2021 C C . ALA A 1 270 ? -11.558 17.467 25.832 1.00 94.81 270 ALA A C 1
ATOM 2023 O O . ALA A 1 270 ? -12.373 16.548 25.731 1.00 94.81 270 ALA A O 1
ATOM 2024 N N . TYR A 1 271 ? -10.322 17.369 25.322 1.00 96.56 271 TYR A N 1
ATOM 2025 C CA . TYR A 1 271 ? -9.840 16.149 24.661 1.00 96.56 271 TYR A CA 1
ATOM 2026 C C . TYR A 1 271 ? -9.712 14.981 25.642 1.00 96.56 271 TYR A C 1
ATOM 2028 O O . TYR A 1 271 ? -10.204 13.887 25.357 1.00 96.56 271 TYR A O 1
ATOM 2036 N N . LYS A 1 272 ? -9.092 15.208 26.806 1.00 97.38 272 LYS A N 1
ATOM 2037 C CA . LYS A 1 272 ? -8.922 14.168 27.832 1.00 97.38 272 LYS A CA 1
ATOM 2038 C C . LYS A 1 272 ? -10.266 13.666 28.347 1.00 97.38 272 LYS A C 1
ATOM 2040 O O . LYS A 1 272 ? -10.482 12.459 28.435 1.00 97.38 272 LYS A O 1
ATOM 2045 N N . GLN A 1 273 ? -11.196 14.578 28.630 1.00 97.44 273 GLN A N 1
ATOM 2046 C CA . GLN A 1 273 ? -12.533 14.217 29.088 1.00 97.44 273 GLN A CA 1
ATOM 2047 C C . GLN A 1 273 ? -13.277 13.389 28.039 1.00 97.44 273 GLN A C 1
ATOM 2049 O O . GLN A 1 273 ? -13.846 12.358 28.383 1.00 97.44 273 GLN A O 1
ATOM 2054 N N . ALA A 1 274 ? -13.206 13.764 26.759 1.00 97.88 274 ALA A N 1
ATOM 2055 C CA . ALA A 1 274 ? -13.824 12.983 25.692 1.00 97.88 274 ALA A CA 1
ATOM 2056 C C . ALA A 1 274 ? -13.257 11.551 25.600 1.00 97.88 274 ALA A C 1
ATOM 2058 O O . ALA A 1 274 ? -14.024 10.608 25.398 1.00 97.88 274 ALA A O 1
ATOM 2059 N N . ALA A 1 275 ? -11.949 11.356 25.807 1.00 98.31 275 ALA A N 1
ATOM 2060 C CA . ALA A 1 275 ? -11.348 10.020 25.870 1.00 98.31 275 ALA A CA 1
ATOM 2061 C C . ALA A 1 275 ? -11.817 9.213 27.097 1.00 98.31 275 ALA A C 1
ATOM 2063 O O . ALA A 1 275 ? -12.201 8.048 26.958 1.00 98.31 275 ALA A O 1
ATOM 2064 N N . ARG A 1 276 ? -11.860 9.832 28.285 1.00 98.50 276 ARG A N 1
ATOM 2065 C CA . ARG A 1 276 ? -12.382 9.208 29.520 1.00 98.50 276 ARG A CA 1
ATOM 2066 C C . ARG A 1 276 ? -13.859 8.824 29.391 1.00 98.50 276 ARG A C 1
ATOM 2068 O O . ARG A 1 276 ? -14.262 7.755 29.855 1.00 98.50 276 ARG A O 1
ATOM 2075 N N . ASP A 1 277 ? -14.656 9.653 28.721 1.00 98.31 277 ASP A N 1
ATOM 2076 C CA . ASP A 1 277 ? -16.065 9.377 28.435 1.00 98.31 277 ASP A CA 1
ATOM 2077 C C . ASP A 1 277 ? -16.217 8.182 27.485 1.00 98.31 277 ASP A C 1
ATOM 2079 O O . ASP A 1 277 ? -17.067 7.321 27.722 1.00 98.31 277 ASP A O 1
ATOM 2083 N N . CYS A 1 278 ? -15.372 8.087 26.447 1.00 98.31 278 CYS A N 1
ATOM 2084 C CA . CYS A 1 278 ? -15.338 6.918 25.563 1.00 98.31 278 CYS A CA 1
ATOM 2085 C C . CYS A 1 278 ? -15.043 5.639 26.359 1.00 98.31 278 CYS A C 1
ATOM 2087 O O . CYS A 1 278 ? -15.771 4.654 26.221 1.00 98.31 278 CYS A O 1
ATOM 2089 N N . ILE A 1 279 ? -14.019 5.653 27.219 1.00 98.44 279 ILE A N 1
ATOM 2090 C CA . ILE A 1 279 ? -13.667 4.503 28.067 1.00 98.44 279 ILE A CA 1
ATOM 2091 C C . ILE A 1 279 ? -14.833 4.124 28.980 1.00 98.44 279 ILE A C 1
ATOM 2093 O O . ILE A 1 279 ? -15.193 2.950 29.063 1.00 98.44 279 ILE A O 1
ATOM 2097 N N . SER A 1 280 ? -15.451 5.104 29.639 1.00 98.00 280 SER A N 1
ATOM 2098 C CA . SER A 1 280 ? -16.574 4.871 30.554 1.00 98.00 280 SER A CA 1
ATOM 2099 C C . SER A 1 280 ? -17.759 4.217 29.838 1.00 98.00 280 SER A C 1
ATOM 2101 O O . SER A 1 280 ? -18.319 3.233 30.321 1.00 98.00 280 SER A O 1
ATOM 2103 N N . GLU A 1 281 ? -18.111 4.711 28.649 1.00 97.69 281 GLU A N 1
ATOM 2104 C CA 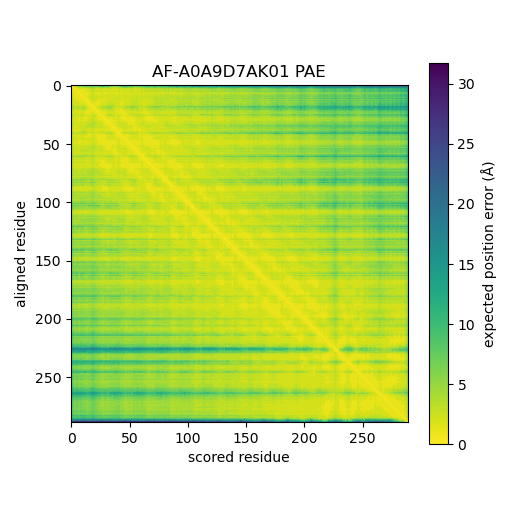. GLU A 1 281 ? -19.158 4.117 27.817 1.00 97.69 281 GLU A CA 1
ATOM 2105 C C . GLU A 1 281 ? -18.805 2.693 27.384 1.00 97.69 281 GLU A C 1
ATOM 2107 O O . GLU A 1 281 ? -19.639 1.791 27.477 1.00 97.69 281 GLU A O 1
ATOM 2112 N N . LEU A 1 282 ? -17.565 2.472 26.944 1.00 97.88 282 LEU A N 1
ATOM 2113 C CA . LEU A 1 282 ? -17.123 1.160 26.487 1.00 97.88 282 LEU A CA 1
ATOM 2114 C C . LEU A 1 282 ? -17.069 0.141 27.632 1.00 97.88 282 LEU A C 1
ATOM 2116 O O . LEU A 1 282 ? -17.426 -1.019 27.438 1.00 97.88 282 LEU A O 1
ATOM 2120 N N . THR A 1 283 ? -16.696 0.581 28.834 1.00 97.50 283 THR A N 1
ATOM 2121 C CA . THR A 1 283 ? -16.705 -0.222 30.065 1.00 97.50 283 THR A CA 1
ATOM 2122 C C . THR A 1 283 ? -18.106 -0.762 30.343 1.00 97.50 283 THR A C 1
ATOM 2124 O O . THR A 1 283 ? -18.278 -1.966 30.545 1.00 97.50 283 THR A O 1
ATOM 2127 N N . ILE A 1 284 ? -19.119 0.108 30.267 1.00 96.81 284 ILE A N 1
ATOM 2128 C CA . ILE A 1 284 ? -20.530 -0.268 30.421 1.00 96.81 284 ILE A CA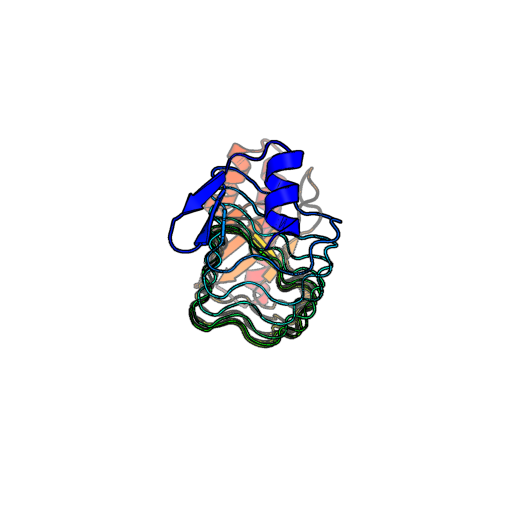 1
ATOM 2129 C C . ILE A 1 284 ? -20.959 -1.201 29.282 1.00 96.81 284 ILE A C 1
ATOM 2131 O O . ILE A 1 284 ? -21.529 -2.260 29.538 1.00 96.81 284 ILE A O 1
ATOM 2135 N N . LYS A 1 285 ? -20.652 -0.842 28.026 1.00 95.62 285 LYS A N 1
ATOM 2136 C CA . LYS A 1 285 ? -21.002 -1.623 26.825 1.00 95.62 285 LYS A CA 1
ATOM 2137 C C . LYS A 1 285 ? -20.473 -3.059 26.892 1.00 95.62 285 LYS A C 1
ATOM 2139 O O . LYS A 1 285 ? -21.162 -3.982 26.468 1.00 95.62 285 LYS A O 1
ATOM 2144 N N . LEU A 1 286 ? -19.267 -3.246 27.423 1.00 95.88 286 LEU A N 1
ATOM 2145 C CA . LEU A 1 286 ? -18.579 -4.537 27.485 1.00 95.88 286 LEU A CA 1
ATOM 2146 C C . LEU A 1 286 ? -18.718 -5.257 28.836 1.00 95.88 286 LEU A C 1
ATOM 2148 O O . LEU A 1 286 ? -18.135 -6.331 28.995 1.00 95.88 286 LEU A O 1
ATOM 2152 N N . ASN A 1 287 ? -19.465 -4.697 29.797 1.00 92.50 287 ASN A N 1
ATOM 2153 C CA . ASN A 1 287 ? -19.558 -5.190 31.178 1.00 92.50 287 ASN A CA 1
ATOM 2154 C C . ASN A 1 287 ? -18.178 -5.457 31.811 1.00 92.50 287 ASN A C 1
ATOM 2156 O O . ASN A 1 287 ? -17.952 -6.510 32.412 1.00 92.50 287 ASN A O 1
ATOM 2160 N N . LYS A 1 288 ? -17.232 -4.531 31.634 1.00 81.19 288 LYS A N 1
ATOM 2161 C CA . LYS A 1 288 ? -15.904 -4.615 32.257 1.00 81.19 288 LYS A CA 1
ATOM 2162 C C . LYS A 1 288 ? -15.955 -3.983 33.650 1.00 81.19 288 LYS A C 1
ATOM 2164 O O . LYS A 1 288 ? -16.623 -2.971 33.843 1.00 81.19 288 LYS A O 1
ATOM 2169 N N . SER A 1 289 ? -15.314 -4.642 34.615 1.00 60.22 289 SER A N 1
ATOM 2170 C CA . SER A 1 289 ? -15.229 -4.239 36.026 1.00 60.22 289 SER A CA 1
ATOM 2171 C C . SER A 1 289 ? -13.907 -3.564 36.337 1.00 60.22 289 SER A C 1
ATOM 2173 O O . SER A 1 289 ? -12.893 -4.140 35.881 1.00 60.22 289 SER A O 1
#

Secondary structure (DSSP, 8-state):
-HHHHHHHHHTT--EEE-TTS-EEESS-EE-TT-S---PPTTEEESS-EE-TT-------TT-EESS-EE-TTS------TT-EESS-EE-TT-------TT-EESS-EE-TT-------TT-EESS-EE-TT-------TT-EESSEEE-TTS------TT-EESSEEE-TT-------TT-EESS-EE-TT----S--TT-EESS-EE--GGG-TTEEEEEEETTTTEEEEEEEETTEEEEEETTEEEEHHHHHHHHHHH--HHHHHHHHHHHHHHHHHHHHHTT--

Mean predicted aligned error: 4.13 Å

Sequence (289 aa):
MKKFTSYLIENGIEHIINKDGSIQVSGSLDLRGTQITVLPDNLSVGGSLDLRGTQITVLPDNLSVGGSLYLEGTQITVLPDNLSVGGSLYLRGTQITVLPDNLSVGGSLYLEGTQITVLPDNLSVGGYLYLEGTQITVLPDNLSVGGYLYLRGTQITVLPDNLSVGGYLDLEGTQITVLPDNLSVGGSLDLRGTQITVLPDNLSVGGSLYLDPQHISNVSYRENCGYSSRTIYSAWMDNNFKIAAGCFFGTLNEFEDAVDESYSGDAAEAYKQAARDCISELTIKLNKS

InterPro domains:
  IPR032675 Leucine-rich repeat domain superfamily [G3DSA:3.80.10.10] (5-229)
  IPR050328 Multifunctional Developmental and Immune Receptor [PTHR24373] (29-203)

Organism: NCBI:txid2738837

Radius of gyration: 24.36 Å; Cα contacts (8 Å, |Δi|>4): 811; chains: 1; bounding box: 52×40×72 Å

pLDDT: mean 95.03, std 4.18, range [60.22, 98.75]